Protein AF-A0A2J8KNY6-F1 (afdb_monomer)

Structure (mmCIF, N/CA/C/O backbone):
data_AF-A0A2J8KNY6-F1
#
_entry.id   AF-A0A2J8KNY6-F1
#
loop_
_atom_site.group_PDB
_atom_site.id
_atom_site.type_symbol
_atom_site.label_atom_id
_atom_site.label_alt_id
_atom_site.label_comp_id
_atom_site.label_asym_id
_atom_site.label_entity_id
_atom_site.label_seq_id
_atom_site.pdbx_PDB_ins_code
_atom_site.Cartn_x
_atom_site.Cartn_y
_atom_site.Cartn_z
_atom_site.occupancy
_atom_site.B_iso_or_equiv
_atom_site.auth_seq_id
_atom_site.auth_comp_id
_atom_site.auth_asym_id
_atom_site.auth_atom_id
_atom_site.pdbx_PDB_model_num
ATOM 1 N N . MET A 1 1 ? -63.006 -45.611 93.334 1.00 85.69 1 MET A N 1
ATOM 2 C CA . MET A 1 1 ? -62.985 -45.769 91.862 1.00 85.69 1 MET A CA 1
ATOM 3 C C . MET A 1 1 ? -61.977 -46.850 91.532 1.00 85.69 1 MET A C 1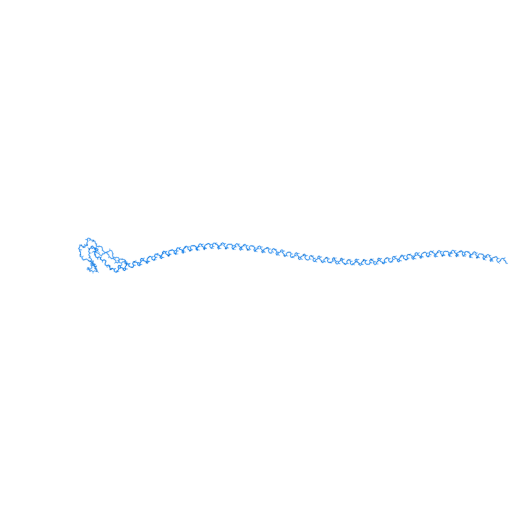
ATOM 5 O O . MET A 1 1 ? -60.958 -46.896 92.208 1.00 85.69 1 MET A O 1
ATOM 9 N N . TRP A 1 2 ? -62.264 -47.720 90.565 1.00 88.31 2 TRP A N 1
ATOM 10 C CA . TRP A 1 2 ? -61.298 -48.728 90.114 1.00 88.31 2 TRP A CA 1
ATOM 11 C C . TRP A 1 2 ? -60.208 -48.087 89.248 1.00 88.31 2 TRP A C 1
ATOM 13 O O . TRP A 1 2 ? -60.447 -47.041 88.640 1.00 88.31 2 TRP A O 1
ATOM 23 N N . VAL A 1 3 ? -59.026 -48.709 89.208 1.00 85.00 3 VAL A N 1
ATOM 24 C CA . VAL A 1 3 ? -57.926 -48.302 88.320 1.00 85.00 3 VAL A CA 1
ATOM 25 C C . VAL A 1 3 ? -58.384 -48.331 86.856 1.00 85.00 3 VAL A C 1
ATOM 27 O O . VAL A 1 3 ? -59.152 -49.209 86.456 1.00 85.00 3 VAL A O 1
ATOM 30 N N . THR A 1 4 ? -57.965 -47.348 86.058 1.00 82.31 4 THR A N 1
ATOM 31 C CA . THR A 1 4 ? -58.356 -47.239 84.648 1.00 82.31 4 THR A CA 1
ATOM 32 C C . THR A 1 4 ? -57.646 -48.296 83.794 1.00 82.31 4 THR A C 1
ATOM 34 O O . THR A 1 4 ? -56.432 -48.470 83.869 1.00 82.31 4 THR A O 1
ATOM 37 N N . LEU A 1 5 ? -58.423 -49.026 82.983 1.00 79.50 5 LEU A N 1
ATOM 38 C CA . LEU A 1 5 ? -57.954 -50.073 82.064 1.00 79.50 5 LEU A CA 1
ATOM 39 C C . LEU A 1 5 ? -58.312 -49.697 80.611 1.00 79.50 5 LEU A C 1
ATOM 41 O O . LEU A 1 5 ? -59.383 -49.117 80.405 1.00 79.50 5 LEU A O 1
ATOM 45 N N . PRO A 1 6 ? -57.496 -50.062 79.599 1.00 76.00 6 PRO A N 1
ATOM 46 C CA . PRO A 1 6 ? -56.277 -50.877 79.672 1.00 76.00 6 PRO A CA 1
ATOM 47 C C . PRO A 1 6 ? -55.028 -50.093 80.111 1.00 76.00 6 PRO A C 1
ATOM 49 O O . PRO A 1 6 ? -54.880 -48.913 79.804 1.00 76.00 6 PRO A O 1
ATOM 52 N N . ILE A 1 7 ? -54.100 -50.774 80.793 1.00 68.56 7 ILE A N 1
ATOM 53 C CA . ILE A 1 7 ? -52.783 -50.221 81.145 1.00 68.56 7 ILE A CA 1
ATOM 54 C C . ILE A 1 7 ? -51.831 -50.481 79.974 1.00 68.56 7 ILE A C 1
ATOM 56 O O . ILE A 1 7 ? -51.377 -51.608 79.770 1.00 68.56 7 ILE A O 1
ATOM 60 N N . ASP A 1 8 ? -51.549 -49.446 79.186 1.00 63.81 8 ASP A N 1
ATOM 61 C CA . ASP A 1 8 ? -50.731 -49.559 77.978 1.00 63.81 8 ASP A CA 1
ATOM 62 C C . ASP A 1 8 ? -49.225 -49.511 78.319 1.00 63.81 8 ASP A C 1
ATOM 64 O O . ASP A 1 8 ? -48.601 -48.452 78.391 1.00 63.81 8 ASP A O 1
ATOM 68 N N . LEU A 1 9 ? -48.630 -50.680 78.583 1.00 61.16 9 LEU A N 1
ATOM 69 C CA . LEU A 1 9 ? -47.239 -50.839 79.052 1.00 61.16 9 LEU A CA 1
ATOM 70 C C . LEU A 1 9 ? -46.163 -50.491 77.998 1.00 61.16 9 LEU A C 1
ATOM 72 O O . LEU A 1 9 ? -44.987 -50.381 78.345 1.00 61.16 9 LEU A O 1
ATOM 76 N N . ASN A 1 10 ? -46.540 -50.311 76.724 1.00 59.41 10 ASN A N 1
ATOM 77 C CA . ASN A 1 10 ? -45.607 -50.177 75.595 1.00 59.41 10 ASN A CA 1
ATOM 78 C C . ASN A 1 10 ? -45.430 -48.751 75.048 1.00 59.41 10 ASN A C 1
ATOM 80 O O . ASN A 1 10 ? -44.593 -48.547 74.165 1.00 59.41 10 ASN A O 1
ATOM 84 N N . ASN A 1 11 ? -46.155 -47.752 75.557 1.00 55.84 11 ASN A N 1
ATOM 85 C CA . ASN A 1 11 ? -46.060 -46.382 75.055 1.00 55.84 11 ASN A CA 1
ATOM 86 C C . ASN A 1 11 ? -45.388 -45.464 76.088 1.00 55.84 11 ASN A C 1
ATOM 88 O O . ASN A 1 11 ? -45.901 -45.253 77.183 1.00 55.84 11 ASN A O 1
ATOM 92 N N . LYS A 1 12 ? -44.223 -44.886 75.764 1.00 56.12 12 LYS A N 1
ATOM 93 C CA . LYS A 1 12 ? -43.476 -43.997 76.685 1.00 56.12 12 LYS A CA 1
ATOM 94 C C . LYS A 1 12 ? -44.221 -42.691 77.023 1.00 56.12 12 LYS A C 1
ATOM 96 O O . LYS A 1 12 ? -43.806 -42.006 77.957 1.00 56.12 12 LYS A O 1
ATOM 101 N N . SER A 1 13 ? -45.303 -42.372 76.309 1.00 52.41 13 SER A N 1
ATOM 102 C CA . SER A 1 13 ? -46.252 -41.289 76.604 1.00 52.41 13 SER A CA 1
ATOM 103 C C . SER A 1 13 ? -47.438 -41.714 77.489 1.00 52.41 13 SER A C 1
ATOM 105 O O . SER A 1 13 ? -48.155 -40.846 77.971 1.00 52.41 13 SER A O 1
ATOM 107 N N . ALA A 1 14 ? -47.614 -43.007 77.792 1.00 54.28 14 ALA A N 1
ATOM 108 C CA . ALA A 1 14 ? -48.657 -43.536 78.686 1.00 54.28 14 ALA A CA 1
ATOM 109 C C . ALA A 1 14 ? -48.246 -43.531 80.177 1.00 54.28 14 ALA A C 1
ATOM 111 O O . ALA A 1 14 ? -48.674 -44.373 80.963 1.00 54.28 14 ALA A O 1
ATOM 112 N N . LYS A 1 15 ? -47.388 -42.591 80.594 1.00 58.97 15 LYS A N 1
ATOM 113 C CA . LYS A 1 15 ? -46.939 -42.479 81.996 1.00 58.97 15 LYS A CA 1
ATOM 114 C C . LYS A 1 15 ? -47.949 -41.797 82.921 1.00 58.97 15 LYS A C 1
ATOM 116 O O . LYS A 1 15 ? -47.734 -41.783 84.129 1.00 58.97 15 LYS A O 1
ATOM 121 N N . GLN A 1 16 ? -49.016 -41.225 82.375 1.00 70.94 16 GLN A N 1
ATOM 122 C CA . GLN A 1 16 ? -50.020 -40.498 83.139 1.00 70.94 16 GLN A CA 1
ATOM 123 C C . GLN A 1 16 ? -51.322 -41.297 83.140 1.00 70.94 16 GLN A C 1
ATOM 125 O O . GLN A 1 16 ? -52.034 -41.344 82.142 1.00 70.94 16 GLN A O 1
ATOM 130 N N . GLN A 1 17 ? -51.597 -41.968 84.260 1.00 80.94 17 GLN A N 1
ATOM 131 C CA . GLN A 1 17 ? -52.901 -42.564 84.526 1.00 80.94 17 GLN A CA 1
ATOM 132 C C . GLN A 1 17 ? -53.774 -41.536 85.235 1.00 80.94 17 GLN A C 1
ATOM 134 O O . GLN A 1 17 ? -53.352 -40.918 86.211 1.00 80.94 17 GLN A O 1
ATOM 139 N N . GLU A 1 18 ? -55.000 -41.381 84.758 1.00 85.94 18 GLU A N 1
ATOM 140 C CA . GLU A 1 18 ? -56.004 -40.524 85.374 1.00 85.94 18 GLU A CA 1
ATOM 141 C C . GLU A 1 18 ? -57.312 -41.289 85.567 1.00 85.94 18 GLU A C 1
ATOM 143 O O . GLU A 1 18 ? -57.594 -42.273 84.878 1.00 85.94 18 GLU A O 1
ATOM 148 N N . VAL A 1 19 ? -58.106 -40.847 86.541 1.00 88.88 19 VAL A N 1
ATOM 149 C CA . VAL A 1 19 ? -59.433 -41.386 86.830 1.00 88.88 19 VAL A CA 1
ATOM 150 C C . VAL A 1 19 ? -60.374 -40.235 87.158 1.00 88.88 19 VAL A C 1
ATOM 152 O O . VAL A 1 19 ? -60.046 -39.348 87.944 1.00 88.88 19 VAL A O 1
ATOM 155 N N . GLN A 1 20 ? -61.556 -40.233 86.546 1.00 90.81 20 GLN A N 1
ATOM 156 C CA . GLN A 1 20 ? -62.528 -39.160 86.733 1.00 90.81 20 GLN A CA 1
ATOM 157 C C . GLN A 1 20 ? -63.546 -39.523 87.816 1.00 90.81 20 GLN A C 1
ATOM 159 O O . GLN A 1 20 ? -64.318 -40.470 87.666 1.00 90.81 20 GLN A O 1
ATOM 164 N N . PHE A 1 21 ? -63.617 -38.711 88.867 1.00 92.62 21 PHE A N 1
ATOM 165 C CA . PHE A 1 21 ? -64.674 -38.792 89.870 1.00 92.62 21 PHE A CA 1
ATOM 166 C C . PHE A 1 21 ? -65.887 -37.981 89.406 1.00 92.62 21 PHE A C 1
ATOM 168 O O . PHE A 1 21 ? -65.765 -36.813 89.038 1.00 92.62 21 PHE A O 1
ATOM 175 N N . LYS A 1 22 ? -67.076 -38.593 89.389 1.00 91.44 22 LYS A N 1
ATOM 176 C CA . LYS A 1 22 ? -68.310 -37.864 89.063 1.00 91.44 22 LYS A CA 1
ATOM 177 C C . LYS A 1 22 ? -68.701 -36.981 90.245 1.00 91.44 22 LYS A C 1
ATOM 179 O O . LYS A 1 22 ? -68.759 -37.468 91.370 1.00 91.44 22 LYS A O 1
ATOM 184 N N . ALA A 1 23 ? -69.050 -35.726 89.958 1.00 89.12 23 ALA A N 1
ATOM 185 C CA . ALA A 1 23 ? -69.364 -34.709 90.963 1.00 89.12 23 ALA A CA 1
ATOM 186 C C . ALA A 1 23 ? -70.420 -35.149 91.993 1.00 89.12 23 ALA A C 1
ATOM 188 O O . ALA A 1 23 ? -70.328 -34.792 93.159 1.00 89.12 23 ALA A O 1
ATOM 189 N N . TYR A 1 24 ? -71.389 -35.976 91.585 1.00 92.38 24 TYR A N 1
ATOM 190 C CA . TYR A 1 24 ? -72.437 -36.489 92.472 1.00 92.38 24 TYR A CA 1
ATOM 191 C C . TYR A 1 24 ? -71.908 -37.306 93.668 1.00 92.38 24 TYR A C 1
ATOM 193 O O . TYR A 1 24 ? -72.563 -37.346 94.705 1.00 92.38 24 TYR A O 1
ATOM 201 N N . TYR A 1 25 ? -70.739 -37.943 93.537 1.00 92.94 25 TYR A N 1
ATOM 202 C CA . TYR A 1 25 ? -70.122 -38.747 94.599 1.00 92.94 25 TYR A CA 1
ATOM 203 C C . TYR A 1 25 ? -69.067 -37.986 95.409 1.00 92.94 25 TYR A C 1
ATOM 205 O O . TYR A 1 25 ? -68.434 -38.585 96.276 1.00 92.94 25 TYR A O 1
ATOM 213 N N . LEU A 1 26 ? -68.834 -36.707 95.107 1.00 92.56 26 LEU A N 1
ATOM 214 C CA . LEU A 1 26 ? -67.862 -35.910 95.845 1.00 92.56 26 LEU A CA 1
ATOM 215 C C . LEU A 1 26 ? -68.449 -35.462 97.195 1.00 92.56 26 LEU A C 1
ATOM 217 O O . LEU A 1 26 ? -69.655 -35.197 97.275 1.00 92.56 26 LEU A O 1
ATOM 221 N N . PRO A 1 27 ? -67.616 -35.372 98.246 1.00 92.62 27 PRO A N 1
ATOM 222 C CA . PRO A 1 27 ? -68.003 -34.763 99.512 1.00 92.62 27 PRO A CA 1
ATOM 223 C C . PRO A 1 27 ? -68.543 -33.339 99.335 1.00 92.62 27 PRO A C 1
ATOM 225 O O . PRO A 1 27 ? -68.168 -32.635 98.398 1.00 92.62 27 PRO A O 1
ATOM 228 N N . LYS A 1 28 ? -69.450 -32.935 100.231 1.00 89.19 28 LYS A N 1
ATOM 229 C CA . LYS A 1 28 ? -70.108 -31.612 100.215 1.00 89.19 28 LYS A CA 1
ATOM 230 C C . LYS A 1 28 ? -69.791 -30.760 101.446 1.00 89.19 28 LYS A C 1
ATOM 232 O O . LYS A 1 28 ? -70.391 -29.705 101.615 1.00 89.19 28 LYS A O 1
ATOM 237 N N . ASP A 1 29 ? -68.941 -31.269 102.323 1.00 91.06 29 ASP A N 1
ATOM 238 C CA . ASP A 1 29 ? -68.412 -30.550 103.474 1.00 91.06 29 ASP A CA 1
ATOM 239 C C . ASP A 1 29 ? -67.064 -29.902 103.124 1.00 91.06 29 ASP A C 1
ATOM 241 O O . ASP A 1 29 ? -66.508 -30.122 102.045 1.00 91.06 29 ASP A O 1
ATOM 245 N N . ASP A 1 30 ? -66.557 -29.100 104.055 1.00 85.81 30 ASP A N 1
ATOM 246 C CA . ASP A 1 30 ? -65.301 -28.363 103.916 1.00 85.81 30 ASP A CA 1
ATOM 247 C C . ASP A 1 30 ? -64.105 -29.114 104.533 1.00 85.81 30 ASP A C 1
ATOM 249 O O . ASP A 1 30 ? -63.077 -28.510 104.850 1.00 85.81 30 ASP A O 1
ATOM 253 N N . GLU A 1 31 ? -64.215 -30.430 104.732 1.00 92.94 31 GLU A N 1
ATOM 254 C CA . GLU A 1 31 ? -63.127 -31.230 105.293 1.00 92.94 31 GLU A CA 1
ATOM 255 C C . GLU A 1 31 ? -61.998 -31.443 104.274 1.00 92.94 31 GLU A C 1
ATOM 257 O O . GLU A 1 31 ? -62.161 -31.308 103.057 1.00 92.94 31 GLU A O 1
ATOM 262 N N . TYR A 1 32 ? -60.815 -31.787 104.780 1.00 91.38 32 TYR A N 1
ATOM 263 C CA . TYR A 1 32 ? -59.678 -32.134 103.933 1.00 91.38 32 TYR A CA 1
ATOM 264 C C . TYR A 1 32 ? -59.753 -33.593 103.482 1.00 91.38 32 TYR A C 1
ATOM 266 O O . TYR A 1 32 ? -59.847 -34.520 104.287 1.00 91.38 32 TYR A O 1
ATOM 274 N N . TYR A 1 33 ? -59.6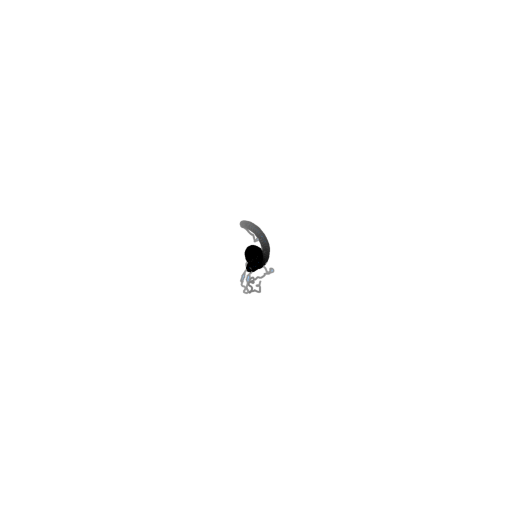12 -33.793 102.176 1.00 95.12 33 TYR A N 1
ATOM 275 C CA . TYR A 1 33 ? -59.615 -35.089 101.511 1.00 95.12 33 TYR A CA 1
ATOM 276 C C . TYR A 1 33 ? -58.278 -35.360 100.838 1.00 95.12 33 TYR A C 1
ATOM 278 O O . TYR A 1 33 ? -57.571 -34.444 100.443 1.00 95.12 33 TYR A O 1
ATOM 286 N N . GLN A 1 34 ? -57.936 -36.630 100.656 1.00 95.44 34 GLN A N 1
ATOM 287 C CA . GLN A 1 34 ? -56.785 -37.039 99.856 1.00 95.44 34 GLN A CA 1
ATOM 288 C C . GLN A 1 34 ? -57.136 -38.291 99.054 1.00 95.44 34 GLN A C 1
ATOM 290 O O . GLN A 1 34 ? -57.950 -39.114 99.480 1.00 95.44 34 GLN A O 1
ATOM 295 N N . PHE A 1 35 ? -56.509 -38.463 97.897 1.00 95.44 35 PHE A N 1
ATOM 296 C CA . PHE A 1 35 ? -56.595 -39.708 97.147 1.00 95.44 35 PHE A CA 1
ATOM 297 C C . PHE A 1 35 ? -55.636 -40.731 97.745 1.00 95.44 35 PHE A C 1
ATOM 299 O O . PHE A 1 35 ? -54.465 -40.424 97.939 1.00 95.44 35 PHE A O 1
ATOM 306 N N . CYS A 1 36 ? -56.113 -41.955 97.973 1.00 94.81 36 CYS A N 1
ATOM 307 C CA . CYS A 1 36 ? -55.287 -43.103 98.346 1.00 94.81 36 CYS A CA 1
ATOM 308 C C . CYS A 1 36 ? -55.417 -44.186 97.272 1.00 94.81 36 CYS A C 1
ATOM 310 O O . CYS A 1 36 ? -56.531 -44.595 96.938 1.00 94.81 36 CYS A O 1
ATOM 312 N N . TYR A 1 37 ? -54.291 -44.666 96.745 1.00 93.75 37 TYR A N 1
ATOM 313 C CA . TYR A 1 37 ? -54.262 -45.823 95.853 1.00 93.75 37 TYR A CA 1
ATOM 314 C C . TYR A 1 37 ? -54.119 -47.093 96.689 1.00 93.75 37 TYR A C 1
ATOM 316 O O . TYR A 1 37 ? -53.121 -47.245 97.393 1.00 93.75 37 TYR A O 1
ATOM 324 N N . VAL A 1 38 ? -55.097 -47.993 96.602 1.00 93.81 38 VAL A N 1
ATOM 325 C CA . VAL A 1 38 ? -55.133 -49.268 97.333 1.00 93.81 38 VAL A CA 1
ATOM 326 C C . VAL A 1 38 ? -55.070 -50.409 96.321 1.00 93.81 38 VAL A C 1
ATOM 328 O O . VAL A 1 38 ? -55.804 -50.377 95.333 1.00 93.81 38 VAL A O 1
ATOM 331 N N . ASP A 1 39 ? -54.176 -51.374 96.534 1.00 91.19 39 ASP A N 1
ATOM 332 C CA . ASP A 1 39 ? -54.032 -52.545 95.661 1.00 91.19 39 ASP A CA 1
ATOM 333 C C . ASP A 1 39 ? -54.993 -53.696 96.021 1.00 91.19 39 ASP A C 1
ATOM 335 O O . ASP A 1 39 ? -55.809 -53.589 96.938 1.00 91.19 39 ASP A O 1
ATOM 339 N N . GLU A 1 40 ? -54.916 -54.800 95.271 1.00 92.44 40 GLU A N 1
ATOM 340 C CA . GLU A 1 40 ? -55.765 -55.987 95.460 1.00 92.44 40 GLU A CA 1
ATOM 341 C C . GLU A 1 40 ? -55.553 -56.673 96.823 1.00 92.44 40 GLU A C 1
ATOM 343 O O . GLU A 1 40 ? -56.482 -57.290 97.343 1.00 92.44 40 GLU A O 1
ATOM 348 N N . ASP A 1 41 ? -54.374 -56.504 97.433 1.00 93.62 41 ASP A N 1
ATOM 349 C CA . ASP A 1 41 ? -54.042 -57.006 98.773 1.00 93.62 41 ASP A CA 1
ATOM 350 C C . ASP A 1 41 ? -54.541 -56.068 99.897 1.00 93.62 41 ASP A C 1
ATOM 352 O O . ASP A 1 41 ? -54.360 -56.353 101.084 1.00 93.62 41 ASP A O 1
ATOM 356 N N . GLY A 1 42 ? -55.172 -54.938 99.551 1.00 91.12 42 GLY A N 1
ATOM 357 C CA . GLY A 1 42 ? -55.677 -53.943 100.501 1.00 91.12 42 GLY A CA 1
ATOM 358 C C . GLY A 1 42 ? -54.609 -52.983 101.039 1.00 91.12 42 GLY A C 1
ATOM 359 O O . GLY A 1 42 ? -54.858 -52.271 102.014 1.00 91.12 42 GLY A O 1
ATOM 360 N N . VAL A 1 43 ? -53.423 -52.936 100.427 1.00 93.50 43 VAL A N 1
ATOM 361 C CA . VAL A 1 43 ? -52.288 -52.112 100.859 1.00 93.50 43 VAL A CA 1
ATOM 362 C C . VAL A 1 43 ? -52.290 -50.768 100.131 1.00 93.50 43 VAL A C 1
ATOM 364 O O . VAL A 1 43 ? -52.398 -50.693 98.906 1.00 93.50 43 VAL A O 1
ATOM 367 N N . VAL A 1 44 ? -52.114 -49.674 100.881 1.00 94.06 44 VAL A N 1
ATOM 368 C CA . VAL A 1 44 ? -51.979 -48.326 100.308 1.00 94.06 44 VAL A CA 1
ATOM 369 C C . VAL A 1 44 ? -50.609 -48.188 99.636 1.00 94.06 44 VAL A C 1
ATOM 371 O O . VAL A 1 44 ? -49.576 -48.249 100.301 1.00 94.06 44 VAL A O 1
ATOM 374 N N . ARG A 1 45 ? -50.588 -47.975 98.316 1.00 93.81 45 ARG A N 1
ATOM 375 C CA . ARG A 1 45 ? -49.358 -47.795 97.518 1.00 93.81 45 ARG A CA 1
ATOM 376 C C . ARG A 1 45 ? -49.013 -46.338 97.226 1.00 93.81 45 ARG A C 1
ATOM 378 O O . ARG A 1 45 ? -47.910 -46.063 96.765 1.00 93.81 45 ARG A O 1
ATOM 385 N N . GLY A 1 46 ? -49.920 -45.408 97.505 1.00 92.38 46 GLY A N 1
ATOM 386 C CA . GLY A 1 46 ? -49.672 -43.979 97.346 1.00 92.38 46 GLY A CA 1
ATOM 387 C C . GLY A 1 46 ? -50.801 -43.130 97.914 1.00 92.38 46 GLY A C 1
ATOM 388 O O . GLY A 1 46 ? -51.943 -43.587 97.985 1.00 92.38 46 GLY A O 1
ATOM 389 N N . ALA A 1 47 ? -50.470 -41.899 98.304 1.00 93.62 47 ALA A N 1
ATOM 390 C CA . ALA A 1 47 ? -51.418 -40.898 98.778 1.00 93.62 47 ALA A CA 1
ATOM 391 C C . ALA A 1 47 ? -51.106 -39.527 98.157 1.00 93.62 47 ALA A C 1
ATOM 393 O O . ALA A 1 47 ? -49.936 -39.193 97.963 1.00 93.62 47 ALA A O 1
ATOM 394 N N . SER A 1 48 ? -52.136 -38.749 97.824 1.00 92.56 48 SER A N 1
ATOM 395 C CA . SER A 1 48 ? -51.975 -37.371 97.348 1.00 92.56 48 SER A CA 1
ATOM 396 C C . SER A 1 48 ? -51.771 -36.390 98.503 1.00 92.56 48 SER A C 1
ATOM 398 O O . SER A 1 48 ? -51.950 -36.732 99.671 1.00 92.56 48 SER A O 1
ATOM 400 N N . ILE A 1 49 ? -51.470 -35.136 98.163 1.00 89.44 49 ILE A N 1
ATOM 401 C CA . ILE A 1 49 ? -51.634 -34.023 99.102 1.00 89.44 49 ILE A CA 1
ATOM 402 C C . ILE A 1 49 ? -53.116 -33.874 99.508 1.00 89.44 49 ILE A C 1
ATOM 404 O O . ILE A 1 49 ? -53.988 -34.210 98.694 1.00 89.44 49 ILE A O 1
ATOM 408 N N . PRO A 1 50 ? -53.410 -33.380 100.725 1.00 93.81 50 PRO A N 1
ATOM 409 C CA . PRO A 1 50 ? -54.765 -33.021 101.127 1.00 93.81 50 PRO A CA 1
ATOM 410 C C . PRO A 1 50 ? -55.330 -31.860 100.294 1.00 93.81 50 PRO A C 1
ATOM 412 O O . PRO A 1 50 ? -54.610 -30.917 99.971 1.00 93.81 50 PRO A O 1
ATOM 415 N N . PHE A 1 51 ? -56.620 -31.906 99.972 1.00 90.81 51 PHE A N 1
ATOM 416 C CA . PHE A 1 51 ? -57.359 -30.897 99.211 1.00 90.81 51 PHE A CA 1
ATOM 417 C C . PHE A 1 51 ? -58.785 -30.729 99.754 1.00 90.81 51 PHE A C 1
ATOM 419 O O . PHE A 1 51 ? -59.302 -31.604 100.443 1.00 90.81 51 PHE A O 1
ATOM 426 N N . GLN A 1 52 ? -59.430 -29.611 99.422 1.00 89.88 52 GLN A N 1
ATOM 427 C CA . GLN A 1 52 ? -60.824 -29.312 99.771 1.00 89.88 52 GLN A CA 1
ATOM 428 C C . GLN A 1 52 ? -61.634 -29.064 98.500 1.00 89.88 52 GLN A C 1
ATOM 430 O O . GLN A 1 52 ? -61.115 -28.523 97.523 1.00 89.88 52 GLN A O 1
ATOM 435 N N . PHE A 1 53 ? -62.921 -29.403 98.523 1.00 88.56 53 PHE A N 1
ATOM 436 C CA . PHE A 1 53 ? -63.853 -29.077 97.444 1.00 88.56 53 PHE A CA 1
ATOM 437 C C . PHE A 1 53 ? -64.490 -27.700 97.677 1.00 88.56 53 PHE A C 1
ATOM 439 O O . PHE A 1 53 ? -65.696 -27.594 97.878 1.00 88.56 53 PHE A O 1
ATOM 446 N N . ARG A 1 54 ? -63.671 -26.639 97.643 1.00 80.81 54 ARG A N 1
ATOM 447 C CA . ARG A 1 54 ? -64.114 -25.241 97.800 1.00 80.81 54 ARG A CA 1
ATOM 448 C C . ARG A 1 54 ? -63.815 -24.397 96.548 1.00 80.81 54 ARG A C 1
ATOM 450 O O . ARG A 1 54 ? -62.839 -24.696 95.859 1.00 80.81 54 ARG A O 1
ATOM 457 N N . PRO A 1 55 ? -64.616 -23.358 96.236 1.00 78.00 55 PRO A N 1
ATOM 458 C CA . PRO A 1 55 ? -64.269 -22.369 95.216 1.00 78.00 55 PRO A CA 1
ATOM 459 C C . PRO A 1 55 ? -62.963 -21.646 95.572 1.00 78.00 55 PRO A C 1
ATOM 461 O O . PRO A 1 55 ? -62.711 -21.356 96.741 1.00 78.00 55 PRO A O 1
ATOM 464 N N . GLU A 1 56 ? -62.136 -21.357 94.570 1.00 67.94 56 GLU A N 1
ATOM 465 C CA . GLU A 1 56 ? -60.929 -20.544 94.732 1.00 67.94 56 GLU A CA 1
ATOM 466 C C . GLU A 1 56 ? -61.353 -19.072 94.893 1.00 67.94 56 GLU A C 1
ATOM 468 O O . GLU A 1 56 ? -61.927 -18.491 93.974 1.00 67.94 56 GLU A O 1
ATOM 473 N N . ASN A 1 57 ? -61.160 -18.488 96.081 1.00 62.88 57 ASN A N 1
ATOM 474 C CA . ASN A 1 57 ? -61.489 -17.084 96.345 1.00 62.88 57 ASN A CA 1
ATOM 475 C C . ASN A 1 57 ? -60.290 -16.191 95.978 1.00 62.88 57 ASN A C 1
ATOM 477 O O . ASN A 1 57 ? -59.178 -16.432 96.440 1.00 62.88 57 ASN A O 1
ATOM 481 N N . GLU A 1 58 ? -60.525 -15.127 95.204 1.00 58.72 58 GLU A N 1
ATOM 482 C CA . GLU A 1 58 ? -59.502 -14.169 94.732 1.00 58.72 58 GLU A CA 1
ATOM 483 C C . GLU A 1 58 ? -58.841 -13.332 95.852 1.00 58.72 58 GLU A C 1
ATOM 485 O O . GLU A 1 58 ? -57.877 -12.612 95.603 1.00 58.72 58 GLU A O 1
ATOM 490 N N . GLU A 1 59 ? -59.319 -13.427 97.096 1.00 53.47 59 GLU A N 1
ATOM 491 C CA . GLU A 1 59 ? -58.789 -12.672 98.242 1.00 53.47 59 GLU A CA 1
ATOM 492 C C . GLU A 1 59 ? -57.456 -13.223 98.800 1.00 53.47 59 GLU A C 1
ATOM 494 O O . GLU A 1 59 ? -56.840 -12.573 99.641 1.00 53.47 59 GLU A O 1
ATOM 499 N N . ASP A 1 60 ? -56.968 -14.373 98.315 1.00 53.16 60 ASP A N 1
ATOM 500 C CA . ASP A 1 60 ? -55.728 -15.008 98.800 1.00 53.16 60 ASP A CA 1
ATOM 501 C C . ASP A 1 60 ? -54.437 -14.541 98.075 1.00 53.16 60 ASP A C 1
ATOM 503 O O . ASP A 1 60 ? -53.341 -14.967 98.446 1.00 53.16 60 ASP A O 1
ATOM 507 N N . ILE A 1 61 ? -54.506 -13.646 97.072 1.00 60.84 61 ILE A N 1
ATOM 508 C CA . ILE A 1 61 ? -53.312 -13.153 96.344 1.00 60.84 61 ILE A CA 1
ATOM 509 C C . ILE A 1 61 ? -53.173 -11.626 96.455 1.00 60.84 61 ILE A C 1
ATOM 511 O O . ILE A 1 61 ? -53.599 -10.868 95.586 1.00 60.84 61 ILE A O 1
ATOM 515 N N . LEU A 1 62 ? -52.492 -11.163 97.507 1.00 57.97 62 LEU A N 1
ATOM 516 C CA . LEU A 1 62 ? -51.989 -9.789 97.606 1.00 57.97 62 LEU A CA 1
ATOM 517 C C . LEU A 1 62 ? -50.582 -9.718 96.997 1.00 57.97 62 LEU A C 1
ATOM 519 O O . LEU A 1 62 ? -49.602 -10.132 97.617 1.00 57.97 62 LEU A O 1
ATOM 523 N N . VAL A 1 63 ? -50.464 -9.177 95.784 1.00 61.25 63 VAL A N 1
ATOM 524 C CA . VAL A 1 63 ? -49.157 -8.921 95.160 1.00 61.25 63 VAL A CA 1
ATOM 525 C C . VAL A 1 63 ? -48.525 -7.694 95.827 1.00 61.25 63 VAL A C 1
ATOM 527 O O . VAL A 1 63 ? -48.809 -6.555 95.464 1.00 61.25 63 VAL A O 1
ATOM 530 N N . VAL A 1 64 ? -47.689 -7.922 96.841 1.00 58.03 64 VAL A N 1
ATOM 531 C CA . VAL A 1 64 ? -46.897 -6.874 97.503 1.00 58.03 64 VAL A CA 1
ATOM 532 C C . VAL A 1 64 ? -45.585 -6.697 96.739 1.00 58.03 64 VAL A C 1
ATOM 534 O O . VAL A 1 64 ? -44.619 -7.409 96.995 1.00 58.03 64 VAL A O 1
ATOM 537 N N . THR A 1 65 ? -45.540 -5.761 95.792 1.00 59.00 65 THR A N 1
ATOM 538 C CA . THR A 1 65 ? -44.274 -5.284 95.207 1.00 59.00 65 THR A CA 1
ATOM 539 C C . THR A 1 65 ? -43.707 -4.156 96.057 1.00 59.00 65 THR A C 1
ATOM 541 O O . THR A 1 65 ? -44.453 -3.290 96.523 1.00 59.00 65 THR A O 1
ATOM 544 N N . THR A 1 66 ? -42.394 -4.129 96.253 1.00 69.75 66 THR A N 1
ATOM 545 C CA . THR A 1 66 ? -41.750 -3.032 96.983 1.00 69.75 66 THR A CA 1
ATOM 546 C C . THR A 1 66 ? -41.577 -1.811 96.070 1.00 69.75 66 THR A C 1
ATOM 548 O O . THR A 1 66 ? -41.312 -1.946 94.880 1.00 69.75 66 THR A O 1
ATOM 551 N N . GLN A 1 67 ? -41.727 -0.595 96.612 1.00 74.31 67 GLN A N 1
ATOM 552 C CA . GLN A 1 67 ? -41.617 0.665 95.850 1.00 74.31 67 GLN A CA 1
ATOM 553 C C . GLN A 1 67 ? -40.300 0.765 95.047 1.00 74.31 67 GLN A C 1
ATOM 555 O O . GLN A 1 67 ? -40.300 1.295 93.940 1.00 74.31 67 GLN A O 1
ATOM 560 N N . GLY A 1 68 ? -39.198 0.213 95.573 1.00 80.12 68 GLY A N 1
ATOM 561 C CA . GLY A 1 68 ? -37.898 0.197 94.893 1.00 80.12 68 GLY A CA 1
ATOM 562 C C . GLY A 1 68 ? -37.873 -0.662 93.624 1.00 80.12 68 GLY A C 1
ATOM 563 O O . GLY A 1 68 ? -37.310 -0.238 92.622 1.00 80.12 68 GLY A O 1
ATOM 564 N N . GLU A 1 69 ? -38.547 -1.817 93.61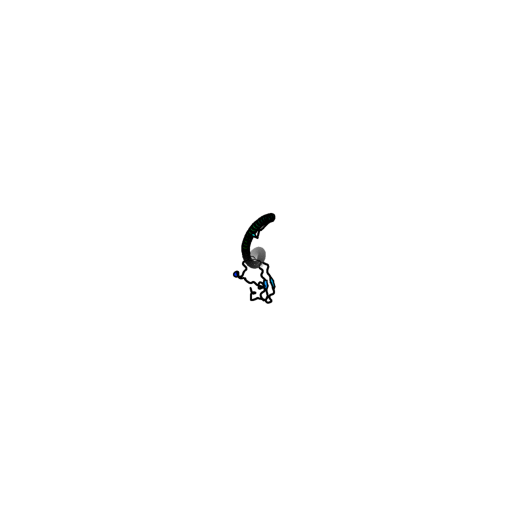8 1.00 79.62 69 GLU A N 1
ATOM 565 C CA . GLU A 1 69 ? -38.630 -2.683 92.429 1.00 79.62 69 GLU A CA 1
ATOM 566 C C . GLU A 1 69 ? -39.401 -2.000 91.290 1.00 79.62 69 GLU A C 1
ATOM 568 O O . GLU A 1 69 ? -39.049 -2.143 90.121 1.00 79.62 69 GLU A O 1
ATOM 573 N N . VAL A 1 70 ? -40.429 -1.209 91.619 1.00 82.12 70 VAL A N 1
ATOM 574 C CA . VAL A 1 70 ? -41.197 -0.442 90.625 1.00 82.12 70 VAL A CA 1
ATOM 575 C C . VAL A 1 70 ? -40.330 0.646 89.984 1.00 82.12 70 VAL A C 1
ATOM 577 O O . VAL A 1 70 ? -40.336 0.789 88.762 1.00 82.12 70 VAL A O 1
ATOM 580 N N . GLU A 1 71 ? -39.548 1.379 90.781 1.00 84.75 71 GLU A N 1
ATOM 581 C CA . GLU A 1 71 ? -38.646 2.430 90.287 1.00 84.75 71 GLU A CA 1
ATOM 582 C C . GLU A 1 71 ? -37.524 1.864 89.397 1.00 84.75 71 GLU A C 1
ATOM 584 O O . GLU A 1 71 ? -37.213 2.443 88.351 1.00 84.75 71 GLU A O 1
ATOM 589 N N . GLU A 1 72 ? -36.962 0.703 89.752 1.00 88.12 72 GLU A N 1
ATOM 590 C CA . GLU A 1 72 ? -35.974 -0.006 88.927 1.00 88.12 72 GLU A CA 1
ATOM 591 C C . GLU A 1 72 ? -36.570 -0.471 87.590 1.00 88.12 72 GLU A C 1
ATOM 593 O O . GLU A 1 72 ? -35.967 -0.262 86.532 1.00 88.12 72 GLU A O 1
ATOM 598 N N . ILE A 1 73 ? -37.782 -1.036 87.606 1.00 89.44 73 ILE A N 1
ATOM 599 C CA . ILE A 1 73 ? -38.489 -1.463 86.389 1.00 89.44 73 ILE A CA 1
ATOM 600 C C . ILE A 1 73 ? -38.819 -0.262 85.492 1.00 89.44 73 ILE A C 1
ATOM 602 O O . ILE A 1 73 ? -38.663 -0.338 84.270 1.00 89.44 73 ILE A O 1
ATOM 606 N N . GLU A 1 74 ? -39.256 0.864 86.060 1.00 89.06 74 GLU A N 1
ATOM 607 C CA . GLU A 1 74 ? -39.519 2.085 85.292 1.00 89.06 74 GLU A CA 1
ATOM 608 C C . GLU A 1 74 ? -38.254 2.644 84.640 1.00 89.06 74 GLU A C 1
ATOM 610 O O . GLU A 1 74 ? -38.291 3.073 83.481 1.00 89.06 74 GLU A O 1
ATOM 615 N N . GLN A 1 75 ? -37.135 2.649 85.366 1.00 93.56 75 GLN A N 1
ATOM 616 C CA . GLN A 1 75 ? -35.855 3.091 84.829 1.00 93.56 75 GLN A CA 1
ATOM 617 C C . GLN A 1 75 ? -35.396 2.175 83.688 1.00 93.56 75 GLN A C 1
ATOM 619 O O . GLN A 1 75 ? -35.047 2.667 82.612 1.00 93.56 75 GLN A O 1
ATOM 624 N N . HIS A 1 76 ? -35.499 0.859 83.875 1.00 93.69 76 HIS A N 1
ATOM 625 C CA . HIS A 1 76 ? -35.162 -0.114 82.842 1.00 93.69 76 HIS A CA 1
ATOM 626 C C . HIS A 1 76 ? -36.042 0.039 81.593 1.00 93.69 76 HIS A C 1
ATOM 628 O O . HIS A 1 76 ? -35.533 0.076 80.475 1.00 93.69 76 HIS A O 1
ATOM 634 N N . ASN A 1 77 ? -37.353 0.242 81.754 1.00 93.94 77 ASN A N 1
ATOM 635 C CA . ASN A 1 77 ? -38.263 0.497 80.634 1.00 93.94 77 ASN A CA 1
ATOM 636 C C . ASN A 1 77 ? -37.919 1.783 79.868 1.00 93.94 77 ASN A C 1
ATOM 638 O O . ASN A 1 77 ? -38.059 1.822 78.644 1.00 93.94 77 ASN A O 1
ATOM 642 N N . LYS A 1 78 ? -37.453 2.838 80.551 1.00 95.50 78 LYS A N 1
ATOM 643 C CA . LYS A 1 78 ? -36.992 4.073 79.890 1.00 95.50 78 LYS A CA 1
ATOM 644 C C . LYS A 1 78 ? -35.739 3.825 79.054 1.00 95.50 78 LYS A C 1
ATOM 646 O O . LYS A 1 78 ? -35.638 4.362 77.952 1.00 95.50 78 LYS A O 1
ATOM 651 N N . GLU A 1 79 ? -34.800 3.032 79.559 1.00 96.25 79 GLU A N 1
ATOM 652 C CA . GLU A 1 79 ? -33.591 2.639 78.827 1.00 96.25 79 GLU A CA 1
ATOM 653 C C . GLU A 1 79 ? -33.941 1.776 77.610 1.00 96.25 79 GLU A C 1
ATOM 655 O O . GLU A 1 79 ? -33.535 2.106 76.496 1.00 96.25 79 GLU A O 1
ATOM 660 N N . LEU A 1 80 ? -34.811 0.776 77.783 1.00 96.88 80 LEU A N 1
ATOM 661 C CA . LEU A 1 80 ? -35.283 -0.088 76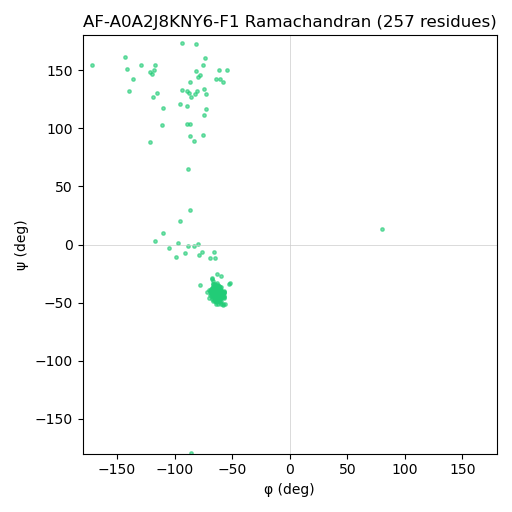.698 1.00 96.88 80 LEU A CA 1
ATOM 662 C C . LEU A 1 80 ? -36.031 0.688 75.604 1.00 96.88 80 LEU A C 1
ATOM 664 O O . LEU A 1 80 ? -35.914 0.377 74.417 1.00 96.88 80 LEU A O 1
ATOM 668 N N . CYS A 1 81 ? -36.808 1.709 75.984 1.00 95.50 81 CYS A N 1
ATOM 669 C CA . CYS A 1 81 ? -37.465 2.605 75.033 1.00 95.50 81 CYS A CA 1
ATOM 670 C C . CYS A 1 81 ? -36.449 3.405 74.206 1.00 95.50 81 CYS A C 1
ATOM 672 O O . CYS A 1 81 ? -36.645 3.570 73.002 1.00 95.50 81 CYS A O 1
ATOM 674 N N . LYS A 1 82 ? -35.369 3.898 74.831 1.00 96.75 82 LYS A N 1
ATOM 675 C CA . LYS A 1 82 ? -34.304 4.624 74.122 1.00 96.75 82 LYS A CA 1
ATOM 676 C C . LYS A 1 82 ? -33.566 3.710 73.151 1.00 96.75 82 LYS A C 1
ATOM 678 O O . LYS A 1 82 ? -33.440 4.066 71.985 1.00 96.75 82 LYS A O 1
ATOM 683 N N . GLU A 1 83 ? -33.165 2.524 73.598 1.00 96.69 83 GLU A N 1
ATOM 684 C CA . GLU A 1 83 ? -32.467 1.552 72.750 1.00 96.69 83 GLU A CA 1
ATOM 685 C C . GLU A 1 83 ? -33.335 1.115 71.561 1.00 96.69 83 GLU A C 1
ATOM 687 O O . GLU A 1 83 ? -32.868 1.087 70.424 1.00 96.69 83 GLU A O 1
ATOM 692 N N . ASN A 1 84 ? -34.633 0.864 71.776 1.00 96.69 84 ASN A N 1
ATOM 693 C CA . ASN A 1 84 ? -35.558 0.568 70.678 1.00 96.69 84 ASN A CA 1
ATOM 694 C C . ASN A 1 84 ? -35.670 1.716 69.672 1.00 96.69 84 ASN A C 1
ATOM 696 O O . ASN A 1 84 ? -35.781 1.468 68.470 1.00 96.69 84 ASN A O 1
ATOM 700 N N . GLN A 1 85 ? -35.656 2.964 70.142 1.00 96.69 85 GLN A N 1
ATOM 701 C CA . GLN A 1 85 ? -35.694 4.121 69.256 1.00 96.69 85 GLN A CA 1
ATOM 702 C C . GLN A 1 85 ? -34.401 4.229 68.435 1.00 96.69 85 GLN A C 1
ATOM 704 O O . GLN A 1 85 ? -34.472 4.374 67.217 1.00 96.69 85 GLN A O 1
ATOM 709 N N . GLU A 1 86 ? -33.237 4.062 69.064 1.00 97.25 86 GLU A N 1
ATOM 710 C CA . GLU A 1 86 ? -31.936 4.054 68.381 1.00 97.25 86 GLU A CA 1
ATOM 711 C C . GLU A 1 86 ? -31.830 2.914 67.355 1.00 97.25 86 GLU A C 1
ATOM 713 O O . GLU A 1 86 ? -31.387 3.127 66.224 1.00 97.25 86 GLU A O 1
ATOM 718 N N . LEU A 1 87 ? -32.301 1.712 67.703 1.00 97.62 87 LEU A N 1
ATOM 719 C CA . LEU A 1 87 ? -32.371 0.573 66.786 1.00 97.62 87 LEU A CA 1
ATOM 720 C C . LEU A 1 87 ? -33.287 0.859 65.595 1.00 97.62 87 LEU A C 1
ATOM 722 O O . LEU A 1 87 ? -32.952 0.515 64.459 1.00 97.62 87 LEU A O 1
ATOM 726 N N . LYS A 1 88 ? -34.429 1.509 65.830 1.00 97.12 88 LYS A N 1
ATOM 727 C CA . LYS A 1 88 ? -35.364 1.891 64.769 1.00 97.12 88 LYS A CA 1
ATOM 728 C C . LYS A 1 88 ? -34.742 2.913 63.820 1.00 97.12 88 LYS A C 1
ATOM 730 O O . LYS A 1 88 ? -34.835 2.738 62.605 1.00 97.12 88 LYS A O 1
ATOM 735 N N . ASP A 1 89 ? -34.061 3.920 64.358 1.00 97.56 89 ASP A N 1
ATOM 736 C CA . ASP A 1 89 ? -33.374 4.942 63.566 1.00 97.56 89 ASP A CA 1
ATOM 737 C C . ASP A 1 89 ? -32.207 4.336 62.764 1.00 97.56 89 ASP A C 1
ATOM 739 O O . ASP A 1 89 ? -32.044 4.620 61.573 1.00 97.56 89 ASP A O 1
ATOM 743 N N . SER A 1 90 ? -31.450 3.416 63.373 1.00 97.75 90 SER A N 1
ATOM 744 C CA . SER A 1 90 ? -30.399 2.640 62.702 1.00 97.75 90 SER A CA 1
ATOM 745 C C . SER A 1 90 ? -30.956 1.784 61.560 1.00 97.75 90 SER A C 1
ATOM 747 O O . SER A 1 90 ? -30.415 1.789 60.453 1.00 97.75 90 SER A O 1
ATOM 749 N N . CYS A 1 91 ? -32.089 1.113 61.780 1.00 97.25 91 CYS A N 1
ATOM 750 C CA . CYS A 1 91 ? -32.749 0.294 60.765 1.00 97.25 91 CYS A CA 1
ATOM 751 C C . CYS A 1 91 ? -33.200 1.134 59.557 1.00 97.25 91 CYS A C 1
ATOM 753 O O . CYS A 1 91 ? -32.949 0.757 58.412 1.00 97.25 91 CYS A O 1
ATOM 755 N N . VAL A 1 92 ? -33.779 2.318 59.797 1.00 97.62 92 VAL A N 1
ATOM 756 C CA . VAL A 1 92 ? -34.149 3.264 58.729 1.00 97.62 92 VAL A CA 1
ATOM 757 C C . VAL A 1 92 ? -32.914 3.739 57.956 1.00 97.62 92 VAL A C 1
ATOM 759 O O . VAL A 1 92 ? -32.937 3.786 56.724 1.00 97.62 92 VAL A O 1
ATOM 762 N N . SER A 1 93 ? -31.822 4.055 58.658 1.00 97.75 93 SER A N 1
ATOM 763 C CA . SER A 1 93 ? -30.558 4.461 58.032 1.00 97.75 93 SER A CA 1
ATOM 764 C C . SER A 1 93 ? -29.983 3.359 57.135 1.00 97.75 93 SER A C 1
ATOM 766 O O . SER A 1 93 ? -29.670 3.610 55.969 1.00 97.75 93 SER A O 1
ATOM 768 N N . LEU A 1 94 ? -29.924 2.120 57.632 1.00 98.06 94 LEU A N 1
ATOM 769 C CA . LEU A 1 94 ? -29.459 0.960 56.868 1.00 98.06 94 LEU A CA 1
ATOM 770 C C . LEU A 1 94 ? -30.352 0.675 55.658 1.00 98.06 94 LEU A C 1
ATOM 772 O O . LEU A 1 94 ? -29.845 0.401 54.572 1.00 98.06 94 LEU A O 1
ATOM 776 N N . GLN A 1 95 ? -31.674 0.780 55.805 1.00 97.81 95 GLN A N 1
ATOM 777 C CA . GLN A 1 95 ? -32.606 0.589 54.695 1.00 97.81 95 GLN A CA 1
ATOM 778 C C . GLN A 1 95 ? -32.391 1.628 53.588 1.00 97.81 95 GLN A C 1
ATOM 780 O O . GLN A 1 95 ? -32.416 1.283 52.401 1.00 97.81 95 GLN A O 1
ATOM 785 N N . LYS A 1 96 ? -32.127 2.884 53.965 1.00 98.00 96 LYS A N 1
ATOM 786 C CA . LYS A 1 96 ? -31.776 3.943 53.017 1.00 98.00 96 LYS A CA 1
ATOM 787 C C . LYS A 1 96 ? -30.451 3.648 52.316 1.00 98.00 96 LYS A C 1
ATOM 789 O O . LYS A 1 96 ? -30.421 3.637 51.092 1.00 98.00 96 LYS A O 1
ATOM 794 N N . GLN A 1 97 ? -29.392 3.336 53.066 1.00 97.94 97 GLN A N 1
ATOM 795 C CA . GLN A 1 97 ? -28.085 2.993 52.492 1.00 97.94 97 GLN A CA 1
ATOM 796 C C . GLN A 1 97 ? -28.166 1.809 51.524 1.00 97.94 97 GLN A C 1
ATOM 798 O O . GLN A 1 97 ? -27.539 1.830 50.469 1.00 97.94 97 GLN A O 1
ATOM 803 N N . ASN A 1 98 ? -28.957 0.790 51.858 1.00 97.50 98 ASN A N 1
ATOM 804 C CA . ASN A 1 98 ? -29.130 -0.377 51.003 1.00 97.50 98 ASN A CA 1
ATOM 805 C C . ASN A 1 98 ? -29.869 -0.015 49.702 1.00 97.50 98 ASN A C 1
ATOM 807 O O . ASN A 1 98 ? -29.480 -0.454 48.624 1.00 97.50 98 ASN A O 1
ATOM 811 N N . SER A 1 99 ? -30.881 0.854 49.793 1.00 97.75 99 SER A N 1
ATOM 812 C CA . SER A 1 99 ? -31.606 1.371 48.623 1.00 97.75 99 SER A CA 1
ATOM 813 C C . SER A 1 99 ? -30.704 2.223 47.721 1.00 97.75 99 SER A C 1
ATOM 815 O O . SER A 1 99 ? -30.696 2.035 46.505 1.00 97.75 99 SER A O 1
ATOM 817 N N . ASP A 1 100 ? -29.905 3.116 48.312 1.00 98.25 100 ASP A N 1
ATOM 818 C CA . ASP A 1 100 ? -28.958 3.971 47.588 1.00 98.25 100 ASP A CA 1
ATOM 819 C C . ASP A 1 100 ? -27.883 3.122 46.883 1.00 98.25 100 ASP A C 1
ATOM 821 O O . ASP A 1 100 ? -27.601 3.321 45.700 1.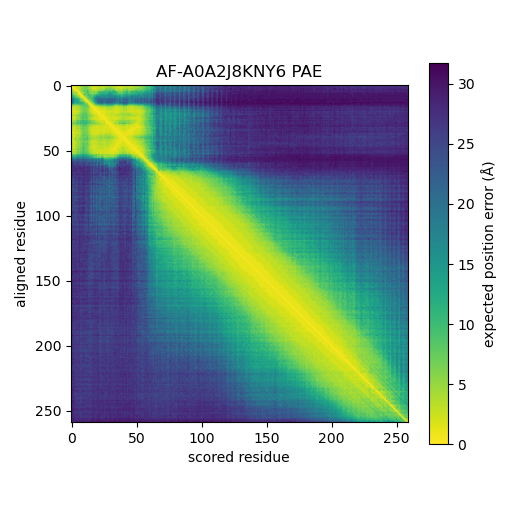00 98.25 100 ASP A O 1
ATOM 825 N N . MET A 1 101 ? -27.340 2.114 47.573 1.00 98.12 101 MET A N 1
ATOM 826 C CA . MET A 1 101 ? -26.345 1.201 47.005 1.00 98.12 101 MET A CA 1
ATOM 827 C C . MET A 1 101 ? -26.927 0.326 45.889 1.00 98.12 101 MET A C 1
ATOM 829 O O . MET A 1 101 ? -26.257 0.076 44.887 1.00 98.12 101 MET A O 1
ATOM 833 N N . GLN A 1 102 ? -28.184 -0.106 46.009 1.00 98.19 102 GLN A N 1
ATOM 834 C CA . GLN A 1 102 ? -28.866 -0.845 44.947 1.00 98.19 102 GLN A CA 1
ATOM 835 C C . GLN A 1 102 ? -29.090 0.025 43.699 1.00 98.19 102 GLN A C 1
ATOM 837 O O . GLN A 1 102 ? -28.889 -0.450 42.579 1.00 98.19 102 GLN A O 1
ATOM 842 N N . ALA A 1 103 ? -29.440 1.302 43.880 1.00 98.06 103 ALA A N 1
ATOM 843 C CA . ALA A 1 103 ? -29.569 2.253 42.779 1.00 98.06 103 ALA A CA 1
ATOM 844 C C . ALA A 1 103 ? -28.220 2.522 42.089 1.00 98.06 103 ALA A C 1
ATOM 846 O O . ALA A 1 103 ? -28.146 2.561 40.858 1.00 98.06 103 ALA A O 1
ATOM 847 N N . GLU A 1 104 ? -27.137 2.659 42.859 1.00 98.25 104 GLU A N 1
ATOM 848 C CA . GLU A 1 104 ? -25.793 2.822 42.300 1.00 98.25 104 GLU A CA 1
ATOM 849 C C . GLU A 1 104 ? -25.342 1.575 41.528 1.00 98.25 104 GLU A C 1
ATOM 851 O O . GLU A 1 104 ? -24.810 1.694 40.422 1.00 98.25 104 GLU A O 1
ATOM 856 N N . LEU A 1 105 ? -25.620 0.379 42.053 1.00 98.38 105 LEU A N 1
ATOM 857 C CA . LEU A 1 105 ? -25.320 -0.881 41.376 1.00 98.38 105 LEU A CA 1
ATOM 858 C C . LEU A 1 105 ? -26.076 -1.009 40.048 1.00 98.38 105 LEU A C 1
ATOM 860 O O . LEU A 1 105 ? -25.476 -1.382 39.040 1.00 98.38 105 LEU A O 1
ATOM 864 N N . GLN A 1 106 ? -27.359 -0.639 40.017 1.00 98.31 106 GLN A N 1
ATOM 865 C CA . GLN A 1 106 ? -28.139 -0.626 38.780 1.00 98.31 106 GLN A CA 1
ATOM 866 C C . GLN A 1 106 ? -27.557 0.360 37.759 1.00 98.31 106 GLN A C 1
ATOM 868 O O . GLN A 1 106 ? -27.346 0.000 36.601 1.00 98.31 106 GLN A O 1
ATOM 873 N N . LYS A 1 107 ? -27.206 1.575 38.192 1.00 98.44 107 LYS A N 1
ATOM 874 C CA . LYS A 1 107 ? -26.565 2.568 37.321 1.00 98.44 107 LYS A CA 1
ATOM 875 C C . LYS A 1 107 ? -25.244 2.049 36.744 1.00 98.44 107 LYS A C 1
ATOM 877 O O . LYS A 1 107 ? -24.973 2.221 35.558 1.00 98.44 107 LYS A O 1
ATOM 882 N N . LYS A 1 108 ? -24.421 1.389 37.565 1.00 98.00 108 LYS A N 1
ATOM 883 C CA . LYS A 1 108 ? -23.153 0.790 37.121 1.00 98.00 108 LYS A CA 1
ATOM 884 C C . LYS A 1 108 ? -23.364 -0.350 36.129 1.00 98.00 108 LYS A C 1
ATOM 886 O O . LYS A 1 108 ? -22.582 -0.476 35.189 1.00 98.00 108 LYS A O 1
ATOM 891 N N . GLN A 1 109 ? -24.418 -1.142 36.302 1.00 98.38 109 GLN A N 1
ATOM 892 C CA . GLN A 1 109 ? -24.788 -2.198 35.364 1.00 98.38 109 GLN A CA 1
ATOM 893 C C . GLN A 1 109 ? -25.176 -1.620 33.991 1.00 98.38 109 GLN A C 1
ATOM 895 O O . GLN A 1 109 ? -24.682 -2.086 32.966 1.00 98.38 109 GLN A O 1
ATOM 900 N N . GLU A 1 110 ? -25.976 -0.554 33.963 1.00 98.12 110 GLU A N 1
ATOM 901 C CA . GLU A 1 110 ? -26.345 0.147 32.725 1.00 98.12 110 GLU A CA 1
ATOM 902 C C . GLU A 1 110 ? -25.115 0.785 32.040 1.00 98.12 110 GLU A C 1
ATOM 904 O O . GLU A 1 110 ? -24.915 0.651 30.828 1.00 98.12 110 GLU A O 1
ATOM 909 N N . GLU A 1 111 ? -24.229 1.429 32.811 1.00 98.31 111 GLU A N 1
ATOM 910 C CA . GLU A 1 111 ? -22.944 1.950 32.313 1.00 98.31 111 GLU A CA 1
ATOM 911 C C . GLU A 1 111 ? -22.081 0.830 31.699 1.00 98.31 111 GLU A C 1
ATOM 913 O O . GLU A 1 111 ? -21.494 1.005 30.630 1.00 98.31 111 GLU A O 1
ATOM 918 N N . LEU A 1 112 ? -22.036 -0.350 32.323 1.00 98.19 112 LEU A N 1
ATOM 919 C CA . LEU A 1 112 ? -21.287 -1.493 31.807 1.00 98.19 112 LEU A CA 1
ATOM 920 C C . LEU A 1 112 ? -21.866 -2.009 30.482 1.00 98.19 112 LEU A C 1
ATOM 922 O O . LEU A 1 112 ? -21.114 -2.257 29.539 1.00 98.19 112 LEU A O 1
ATOM 926 N N . GLU A 1 113 ? -23.185 -2.148 30.382 1.00 98.06 113 GLU A N 1
ATOM 927 C CA . GLU A 1 113 ? -23.856 -2.619 29.165 1.00 98.06 113 GLU A CA 1
ATOM 928 C C . GLU A 1 113 ? -23.667 -1.650 27.991 1.00 98.06 113 GLU A C 1
ATOM 930 O O . GLU A 1 113 ? -23.382 -2.066 26.860 1.00 98.06 113 GLU A O 1
ATOM 935 N N . THR A 1 114 ? -23.750 -0.343 28.255 1.00 98.12 114 THR A N 1
ATOM 936 C CA . THR A 1 114 ? -23.477 0.678 27.234 1.00 98.12 114 THR A CA 1
ATOM 937 C C . THR A 1 114 ? -22.023 0.631 26.766 1.00 98.12 114 THR A C 1
ATOM 939 O O . THR A 1 114 ? -21.778 0.622 25.556 1.00 98.12 114 THR A O 1
ATOM 942 N N . LEU A 1 115 ? -21.059 0.507 27.685 1.00 98.38 115 LEU A N 1
ATOM 943 C CA . LEU A 1 115 ? -19.642 0.353 27.346 1.00 98.38 115 LEU A CA 1
ATOM 944 C C . LEU A 1 115 ? -19.374 -0.922 26.542 1.00 98.38 115 LEU A C 1
ATOM 946 O O . LEU A 1 115 ? -18.654 -0.869 25.546 1.00 98.38 115 LEU A O 1
ATOM 950 N N . GLN A 1 116 ? -19.986 -2.050 26.903 1.00 98.38 116 GLN A N 1
ATOM 951 C CA . GLN A 1 116 ? -19.875 -3.295 26.137 1.00 98.38 116 GLN A CA 1
ATOM 952 C C . GLN A 1 116 ? -20.420 -3.142 24.710 1.00 98.38 116 GLN A C 1
ATOM 954 O O . GLN A 1 116 ? -19.810 -3.630 23.757 1.00 98.38 116 GLN A O 1
ATOM 959 N N . SER A 1 117 ? -21.546 -2.444 24.541 1.00 98.38 117 SER A N 1
ATOM 960 C CA . SER A 1 117 ? -22.121 -2.147 23.223 1.00 98.38 117 SER A CA 1
ATOM 961 C C . SER A 1 117 ? -21.205 -1.252 22.384 1.00 98.38 117 SER A C 1
ATOM 963 O O . SER A 1 117 ? -20.978 -1.521 21.201 1.00 98.38 117 SER A O 1
ATOM 965 N N . ILE A 1 118 ? -20.628 -0.213 22.995 1.00 98.25 118 ILE A N 1
ATOM 966 C CA . ILE A 1 118 ? -19.654 0.670 22.341 1.00 98.25 118 ILE A CA 1
ATOM 967 C C . ILE A 1 118 ? -18.412 -0.120 21.925 1.00 98.25 118 ILE A C 1
ATOM 969 O O . ILE A 1 118 ? -17.970 0.014 20.786 1.00 98.25 118 ILE A O 1
ATOM 973 N N . ASN A 1 119 ? -17.886 -0.972 22.806 1.00 97.94 119 ASN A N 1
ATOM 974 C CA . ASN A 1 119 ? -16.684 -1.749 22.528 1.00 97.94 119 ASN A CA 1
ATOM 975 C C . ASN A 1 119 ? -16.898 -2.709 21.346 1.00 97.94 119 ASN A C 1
ATOM 977 O O . ASN A 1 119 ? -16.129 -2.681 20.392 1.00 97.94 119 ASN A O 1
ATOM 981 N N . LYS A 1 120 ? -18.028 -3.432 21.309 1.00 98.31 120 LYS A N 1
ATOM 982 C CA . LYS A 1 120 ? -18.407 -4.273 20.155 1.00 98.31 120 LYS A CA 1
ATOM 983 C C . LYS A 1 120 ? -18.480 -3.479 18.845 1.00 98.31 120 LYS A C 1
ATOM 985 O O . LYS A 1 120 ? -18.032 -3.952 17.803 1.00 98.31 120 LYS A O 1
ATOM 990 N N . LYS A 1 121 ? -19.038 -2.261 18.871 1.00 98.31 121 LYS A N 1
ATOM 991 C CA . LYS A 1 121 ? -19.089 -1.386 17.683 1.00 98.31 121 LYS A CA 1
ATOM 992 C C . LYS A 1 121 ? -17.696 -0.930 17.245 1.00 98.31 121 LYS A C 1
ATOM 994 O O . LYS A 1 121 ? -17.448 -0.828 16.046 1.00 98.31 121 LYS A O 1
ATOM 999 N N . LEU A 1 122 ? -16.808 -0.631 18.191 1.00 98.19 122 LEU A N 1
ATOM 1000 C CA . LEU A 1 122 ? -15.426 -0.253 17.897 1.00 98.19 122 LEU A CA 1
ATOM 1001 C C . LEU A 1 122 ? -14.641 -1.425 17.306 1.00 98.19 122 LEU A C 1
ATOM 1003 O O . LEU A 1 122 ? -13.971 -1.235 16.298 1.00 98.19 122 LEU A O 1
ATOM 1007 N N . GLU A 1 123 ? -14.781 -2.628 17.860 1.00 98.19 123 GLU A N 1
ATOM 1008 C CA . GLU A 1 123 ? -14.170 -3.848 17.320 1.00 98.19 123 GLU A CA 1
ATOM 1009 C C . GLU A 1 123 ? -14.588 -4.099 15.866 1.00 98.19 123 GLU A C 1
ATOM 1011 O O . GLU A 1 123 ? -13.737 -4.370 15.017 1.00 98.19 123 GLU A O 1
ATOM 1016 N N . LEU A 1 124 ? -15.880 -3.941 15.553 1.00 98.25 124 LEU A N 1
ATOM 1017 C CA . LEU A 1 124 ? -16.380 -4.049 14.180 1.00 98.25 124 LEU A CA 1
ATOM 1018 C C . LEU A 1 124 ? -15.754 -2.997 13.259 1.00 98.25 124 LEU A C 1
ATOM 1020 O O . LEU A 1 124 ? -15.234 -3.357 12.208 1.00 98.25 124 LEU A O 1
ATOM 1024 N N . LYS A 1 125 ? -15.718 -1.723 13.669 1.00 98.12 125 LYS A N 1
ATOM 1025 C CA . LYS A 1 125 ? -15.094 -0.653 12.870 1.00 98.12 125 LYS A CA 1
ATOM 1026 C C . LYS A 1 125 ? -13.603 -0.881 12.636 1.00 98.12 125 LYS A C 1
ATOM 1028 O O . LYS A 1 125 ? -13.107 -0.607 11.549 1.00 98.12 125 LYS A O 1
ATOM 1033 N N . VAL A 1 126 ? -12.882 -1.363 13.648 1.00 98.00 126 VAL A N 1
ATOM 1034 C CA . VAL A 1 126 ? -11.456 -1.698 13.526 1.00 98.00 126 VAL A CA 1
ATOM 1035 C C . VAL A 1 126 ? -11.268 -2.837 12.530 1.00 98.00 126 VAL A C 1
ATOM 1037 O O . VAL A 1 126 ? -10.362 -2.775 11.703 1.00 98.00 126 VAL A O 1
ATOM 1040 N N . LYS A 1 127 ? -12.139 -3.850 12.569 1.00 98.06 127 LYS A N 1
ATOM 1041 C CA . LYS A 1 127 ? -12.114 -4.953 11.609 1.00 98.06 127 LYS A CA 1
ATOM 1042 C C . LYS A 1 127 ? -12.404 -4.474 10.184 1.00 98.06 127 LYS A C 1
ATOM 1044 O O . LYS A 1 127 ? -11.621 -4.769 9.294 1.00 98.06 127 LYS A O 1
ATOM 1049 N N . GLU A 1 128 ? -13.450 -3.676 9.985 1.00 97.75 128 GLU A N 1
ATOM 1050 C CA . GLU A 1 128 ? -13.793 -3.097 8.677 1.00 97.75 128 GLU A CA 1
ATOM 1051 C C . GLU A 1 128 ? -12.658 -2.232 8.114 1.00 97.75 128 GLU A C 1
ATOM 1053 O O . GLU A 1 128 ? -12.312 -2.348 6.940 1.00 97.75 128 GLU A O 1
ATOM 1058 N N . GLN A 1 129 ? -12.037 -1.390 8.949 1.00 98.06 129 GLN A N 1
ATOM 1059 C CA . GLN A 1 129 ? -10.872 -0.608 8.533 1.00 98.06 129 GLN A CA 1
ATOM 1060 C C . GLN A 1 129 ? -9.693 -1.501 8.169 1.00 98.06 129 GLN A C 1
ATOM 1062 O O . GLN A 1 129 ? -9.024 -1.242 7.173 1.00 98.06 129 GLN A O 1
ATOM 1067 N N . LYS A 1 130 ? -9.419 -2.538 8.963 1.00 98.19 130 LYS A N 1
ATOM 1068 C CA . LYS A 1 130 ? -8.343 -3.485 8.676 1.00 98.19 130 LYS A CA 1
ATOM 1069 C C . LYS A 1 130 ? -8.568 -4.173 7.328 1.00 98.19 130 LYS A C 1
ATOM 1071 O O . LYS A 1 130 ? -7.653 -4.175 6.512 1.00 98.19 130 LYS A O 1
ATOM 1076 N N . ASP A 1 131 ? -9.773 -4.680 7.084 1.00 98.12 131 ASP A N 1
ATOM 1077 C CA . ASP A 1 131 ? -10.136 -5.343 5.830 1.00 98.12 131 ASP A CA 1
ATOM 1078 C C . ASP A 1 131 ? -9.999 -4.367 4.642 1.00 98.12 131 ASP A C 1
ATOM 1080 O O . ASP A 1 131 ? -9.414 -4.710 3.614 1.00 98.12 131 ASP A O 1
ATOM 1084 N N . TYR A 1 132 ? -10.437 -3.112 4.808 1.00 98.12 132 TYR A N 1
ATOM 1085 C CA . TYR A 1 132 ? -10.242 -2.050 3.815 1.00 98.12 132 TYR A CA 1
ATOM 1086 C C . TYR A 1 132 ? -8.755 -1.814 3.504 1.00 98.12 132 TYR A C 1
ATOM 1088 O O . TYR A 1 132 ? -8.344 -1.867 2.343 1.00 98.12 132 TYR A O 1
ATOM 1096 N N . TRP A 1 133 ? -7.919 -1.614 4.526 1.00 98.06 133 TRP A N 1
ATOM 1097 C CA . TRP A 1 133 ? -6.484 -1.389 4.337 1.00 98.06 133 TRP A CA 1
ATOM 1098 C C . TRP A 1 133 ? -5.767 -2.598 3.729 1.00 98.06 133 TRP A C 1
ATOM 1100 O O . TRP A 1 133 ? -4.844 -2.417 2.936 1.00 98.06 133 TRP A O 1
ATOM 1110 N N . GLU A 1 134 ? -6.183 -3.823 4.055 1.00 98.38 134 GLU A N 1
ATOM 1111 C CA . GLU A 1 134 ? -5.656 -5.037 3.425 1.00 98.38 134 GLU A CA 1
ATOM 1112 C C . GLU A 1 134 ? -5.984 -5.082 1.926 1.00 98.38 134 GLU A C 1
ATOM 1114 O O . GLU A 1 134 ? -5.107 -5.412 1.122 1.00 98.38 134 GLU A O 1
ATOM 1119 N N . THR A 1 135 ? -7.201 -4.689 1.529 1.00 97.94 135 THR A N 1
ATOM 1120 C CA . THR A 1 135 ? -7.569 -4.605 0.106 1.00 97.94 135 THR A CA 1
ATOM 1121 C C . THR A 1 135 ? -6.798 -3.517 -0.642 1.00 97.94 135 THR A C 1
ATOM 1123 O O . THR A 1 135 ? -6.276 -3.785 -1.726 1.00 97.94 135 THR A O 1
ATOM 1126 N N . GLU A 1 136 ? -6.642 -2.331 -0.050 1.00 98.19 136 GLU A N 1
ATOM 1127 C CA . GLU A 1 136 ? -5.865 -1.226 -0.629 1.00 98.19 136 GLU A CA 1
ATOM 1128 C C . GLU A 1 136 ? -4.389 -1.622 -0.803 1.00 98.19 136 GLU A C 1
ATOM 1130 O O . GLU A 1 136 ? -3.781 -1.411 -1.853 1.00 98.19 136 GLU A O 1
ATOM 1135 N N . LEU A 1 137 ? -3.812 -2.285 0.207 1.00 98.38 137 LEU A N 1
ATOM 1136 C CA . LEU A 1 137 ? -2.444 -2.795 0.153 1.00 98.38 137 LEU A CA 1
ATOM 1137 C C . LEU A 1 137 ? -2.260 -3.816 -0.977 1.00 98.38 137 LEU A C 1
ATOM 1139 O O . LEU A 1 137 ? -1.220 -3.818 -1.642 1.00 98.38 137 LEU A O 1
ATOM 1143 N N . LEU A 1 138 ? -3.243 -4.695 -1.191 1.00 98.38 138 LEU A N 1
ATOM 1144 C CA . LEU A 1 138 ? -3.205 -5.681 -2.269 1.00 98.38 138 LEU A CA 1
ATOM 1145 C C . LEU A 1 138 ? -3.250 -5.002 -3.646 1.00 98.38 138 LEU A C 1
ATOM 1147 O O . LEU A 1 138 ? -2.434 -5.330 -4.508 1.00 98.38 138 LEU A O 1
ATOM 1151 N N . GLN A 1 139 ? -4.132 -4.013 -3.826 1.00 98.38 139 GLN A N 1
ATOM 1152 C CA . GLN A 1 139 ? -4.224 -3.234 -5.065 1.00 98.38 139 GLN A CA 1
ATOM 1153 C C . GLN A 1 139 ? -2.929 -2.473 -5.362 1.00 98.38 139 GLN A C 1
ATOM 1155 O O . GLN A 1 139 ? -2.429 -2.520 -6.487 1.00 98.38 139 GLN A O 1
ATOM 1160 N N . LEU A 1 140 ? -2.338 -1.821 -4.357 1.00 98.25 140 LEU A N 1
ATOM 1161 C CA . LEU A 1 140 ? -1.063 -1.119 -4.518 1.00 98.25 140 LEU A CA 1
ATOM 1162 C C . LEU A 1 140 ? 0.074 -2.073 -4.898 1.00 98.25 140 LEU A C 1
ATOM 1164 O O . LEU A 1 140 ? 0.900 -1.735 -5.746 1.00 98.25 140 LEU A O 1
ATOM 1168 N N . LYS A 1 141 ? 0.118 -3.282 -4.322 1.00 98.31 141 LYS A N 1
ATOM 1169 C CA . LYS A 1 141 ? 1.101 -4.306 -4.713 1.00 98.31 141 LYS A CA 1
ATOM 1170 C C . LYS A 1 141 ? 0.939 -4.724 -6.172 1.00 98.31 141 LYS A C 1
ATOM 1172 O O . LYS A 1 141 ? 1.941 -4.804 -6.880 1.00 98.31 141 LYS A O 1
ATOM 1177 N N . GLU A 1 142 ? -0.290 -4.954 -6.623 1.00 98.19 142 GLU A N 1
ATOM 1178 C CA . GLU A 1 142 ? -0.574 -5.326 -8.012 1.00 98.19 142 GLU A CA 1
ATOM 1179 C C . GLU A 1 142 ? -0.194 -4.203 -8.988 1.00 98.19 142 GLU A C 1
ATOM 1181 O O . GLU A 1 142 ? 0.490 -4.445 -9.986 1.00 98.19 142 GLU A O 1
ATOM 1186 N N . GLN A 1 143 ? -0.551 -2.954 -8.671 1.00 98.19 143 GLN A N 1
ATOM 1187 C CA . GLN A 1 143 ? -0.152 -1.789 -9.465 1.00 98.19 143 GLN A CA 1
ATOM 1188 C C . GLN A 1 143 ? 1.369 -1.641 -9.535 1.00 98.19 143 GLN A C 1
ATOM 1190 O O . GLN A 1 143 ? 1.913 -1.408 -10.615 1.00 98.19 143 GLN A O 1
ATOM 1195 N N . ASN A 1 144 ? 2.068 -1.821 -8.413 1.00 98.25 144 ASN A N 1
ATOM 1196 C CA . ASN A 1 144 ? 3.523 -1.730 -8.376 1.00 98.25 144 ASN A CA 1
ATOM 1197 C C . ASN A 1 144 ? 4.184 -2.852 -9.195 1.00 98.25 144 ASN A C 1
ATOM 1199 O O . ASN A 1 144 ? 5.125 -2.602 -9.945 1.00 98.25 144 ASN A O 1
ATOM 1203 N N . GLN A 1 145 ? 3.652 -4.077 -9.133 1.00 98.38 145 GLN A N 1
ATOM 1204 C CA . GLN A 1 145 ? 4.119 -5.189 -9.964 1.00 98.38 145 GLN A CA 1
ATOM 1205 C C . GLN A 1 145 ? 3.901 -4.907 -11.457 1.00 98.38 145 GLN A C 1
ATOM 1207 O O . GLN A 1 145 ? 4.802 -5.136 -12.270 1.00 98.38 145 GLN A O 1
ATOM 1212 N N . LYS A 1 146 ? 2.736 -4.359 -11.824 1.00 98.38 146 LYS A N 1
ATOM 1213 C CA . LYS A 1 146 ? 2.441 -3.946 -13.200 1.00 98.38 146 LYS A CA 1
ATOM 1214 C C . LYS A 1 146 ? 3.431 -2.885 -13.680 1.00 98.38 146 LYS A C 1
ATOM 1216 O O . LYS A 1 146 ? 4.055 -3.088 -14.722 1.00 98.38 146 LYS A O 1
ATOM 1221 N N . MET A 1 147 ? 3.625 -1.817 -12.905 1.00 97.50 147 MET A N 1
ATOM 1222 C CA . MET A 1 147 ? 4.587 -0.756 -13.223 1.00 97.50 147 MET A CA 1
ATOM 1223 C C . MET A 1 147 ? 6.012 -1.296 -13.344 1.00 97.50 147 MET A C 1
ATOM 1225 O O . MET A 1 147 ? 6.711 -0.945 -14.287 1.00 97.50 147 MET A O 1
ATOM 1229 N N . SER A 1 148 ? 6.434 -2.199 -12.455 1.00 98.25 148 SER A N 1
ATOM 1230 C CA . SER A 1 148 ? 7.752 -2.837 -12.540 1.00 98.25 148 SER A CA 1
ATOM 1231 C C . SER A 1 148 ? 7.920 -3.616 -13.846 1.00 98.25 148 SER A C 1
ATOM 1233 O O . SER A 1 148 ? 8.947 -3.485 -14.506 1.00 98.25 148 SER A O 1
ATOM 1235 N N . SER A 1 149 ? 6.903 -4.384 -14.256 1.00 98.12 149 SER A N 1
ATOM 1236 C CA . SER A 1 149 ? 6.945 -5.148 -15.511 1.00 98.12 149 SER A CA 1
ATOM 1237 C C . SER A 1 149 ? 6.972 -4.250 -16.752 1.00 98.12 149 SER A C 1
ATOM 1239 O O . SER A 1 149 ? 7.596 -4.578 -17.760 1.00 98.12 149 SER A O 1
ATOM 1241 N N . GLU A 1 150 ? 6.295 -3.104 -16.695 1.00 98.25 150 GLU A N 1
ATOM 1242 C CA . GLU A 1 150 ? 6.302 -2.113 -17.766 1.00 98.25 150 GLU A CA 1
ATOM 1243 C C . GLU A 1 150 ? 7.648 -1.389 -17.836 1.00 98.25 150 GLU A C 1
ATOM 1245 O O . GLU A 1 150 ? 8.199 -1.226 -18.923 1.00 98.25 150 GLU A O 1
ATOM 1250 N N . ASN A 1 151 ? 8.227 -1.051 -16.684 1.00 98.12 151 ASN A N 1
ATOM 1251 C CA . ASN A 1 151 ? 9.543 -0.433 -16.597 1.00 98.12 151 ASN A CA 1
ATOM 1252 C C . ASN A 1 151 ? 10.646 -1.357 -17.136 1.00 98.12 151 ASN A C 1
ATOM 1254 O O . ASN A 1 151 ? 11.523 -0.904 -17.864 1.00 98.12 151 ASN A O 1
ATOM 1258 N N . GLU A 1 152 ? 10.569 -2.662 -16.861 1.00 98.31 152 GLU A N 1
ATOM 1259 C CA . GLU A 1 152 ? 11.489 -3.658 -17.427 1.00 98.31 152 GLU A CA 1
ATOM 1260 C C . GLU A 1 152 ? 11.371 -3.740 -18.958 1.00 98.31 152 GLU A C 1
ATOM 1262 O O . GLU A 1 152 ? 12.377 -3.687 -19.667 1.00 98.31 152 GLU A O 1
ATOM 1267 N N . LYS A 1 153 ? 10.142 -3.772 -19.497 1.00 98.25 153 LYS A N 1
ATOM 1268 C CA . LYS A 1 153 ? 9.906 -3.733 -20.954 1.00 98.25 153 LYS A CA 1
ATOM 1269 C C . LYS A 1 153 ? 10.450 -2.458 -21.594 1.00 98.25 153 LYS A C 1
ATOM 1271 O O . LYS A 1 153 ? 11.027 -2.513 -22.680 1.00 98.25 153 LYS A O 1
ATOM 1276 N N . MET A 1 154 ? 10.253 -1.316 -20.939 1.00 97.62 154 MET A N 1
ATOM 1277 C CA . MET A 1 154 ? 10.788 -0.036 -21.394 1.00 97.62 154 MET A CA 1
ATOM 1278 C C . MET A 1 154 ? 12.318 -0.029 -21.357 1.00 97.62 154 MET A C 1
ATOM 1280 O O . MET A 1 154 ? 12.924 0.424 -22.324 1.00 97.62 154 MET A O 1
ATOM 1284 N N . GLY A 1 155 ? 12.934 -0.600 -20.318 1.00 98.25 155 GLY A N 1
ATOM 1285 C CA . GLY A 1 155 ? 14.384 -0.794 -20.229 1.00 98.25 155 GLY A CA 1
ATOM 1286 C C . GLY A 1 155 ? 14.934 -1.589 -21.414 1.00 98.25 155 GLY A C 1
ATOM 1287 O O . GLY A 1 155 ? 15.800 -1.097 -22.132 1.00 98.25 155 GLY A O 1
ATOM 1288 N N . ILE A 1 156 ? 14.334 -2.746 -21.719 1.00 98.31 156 ILE A N 1
ATOM 1289 C CA . ILE A 1 156 ? 14.716 -3.563 -22.886 1.00 98.31 156 ILE A CA 1
ATOM 1290 C C . ILE A 1 156 ? 14.598 -2.762 -24.191 1.00 98.31 156 ILE A C 1
ATOM 1292 O O . ILE A 1 156 ? 15.450 -2.867 -25.074 1.00 98.31 156 ILE A O 1
ATOM 1296 N N . ARG A 1 157 ? 13.545 -1.950 -24.342 1.00 98.06 157 ARG A N 1
ATOM 1297 C CA . ARG A 1 157 ? 13.349 -1.127 -25.543 1.00 98.06 157 ARG A CA 1
ATOM 1298 C C . ARG A 1 157 ? 14.397 -0.022 -25.666 1.00 98.06 157 ARG A C 1
ATOM 1300 O O . ARG A 1 157 ? 14.835 0.261 -26.779 1.00 98.06 157 ARG A O 1
ATOM 1307 N N . VAL A 1 158 ? 14.797 0.589 -24.552 1.00 98.38 158 VAL A N 1
ATOM 1308 C CA . VAL A 1 158 ? 15.888 1.570 -24.521 1.00 98.38 158 VAL A CA 1
ATOM 1309 C C . VAL A 1 158 ? 17.199 0.910 -24.942 1.00 98.38 158 VAL A C 1
ATOM 1311 O O . VAL A 1 158 ? 17.853 1.429 -25.843 1.00 98.38 158 VAL A O 1
ATOM 1314 N N . ASP A 1 159 ? 17.528 -0.263 -24.400 1.00 98.25 159 ASP A N 1
ATOM 1315 C CA . ASP A 1 159 ? 18.745 -0.999 -24.771 1.00 98.25 159 ASP A CA 1
ATOM 1316 C C . ASP A 1 159 ? 18.765 -1.364 -26.265 1.00 98.25 159 ASP A C 1
ATOM 1318 O O . ASP A 1 159 ? 19.783 -1.219 -26.946 1.00 98.25 159 ASP A O 1
ATOM 1322 N N . GLN A 1 160 ? 17.618 -1.782 -26.814 1.00 98.25 160 GLN A N 1
ATOM 1323 C CA . GLN A 1 160 ? 17.472 -2.063 -28.245 1.00 98.25 160 GLN A CA 1
ATOM 1324 C C . GLN A 1 160 ? 17.694 -0.817 -29.109 1.00 98.25 160 GLN A C 1
ATOM 1326 O O . GLN A 1 160 ? 18.413 -0.884 -30.108 1.00 98.25 160 GLN A O 1
ATOM 1331 N N . LEU A 1 161 ? 17.096 0.319 -28.738 1.00 98.31 161 LEU A N 1
ATOM 1332 C CA . LEU A 1 161 ? 17.278 1.583 -29.457 1.00 98.31 161 LEU A CA 1
ATOM 1333 C C . LEU A 1 161 ? 18.724 2.080 -29.361 1.00 98.31 161 LEU A C 1
ATOM 1335 O O . LEU A 1 161 ? 19.274 2.537 -30.359 1.00 98.31 161 LEU A O 1
ATOM 1339 N N . GLN A 1 162 ? 19.363 1.929 -28.201 1.00 98.38 162 GLN A N 1
ATOM 1340 C CA . GLN A 1 162 ? 20.770 2.269 -28.001 1.00 98.38 162 GLN A CA 1
ATOM 1341 C C . GLN A 1 162 ? 21.677 1.456 -28.940 1.00 98.38 162 GLN A C 1
ATOM 1343 O O . GLN A 1 162 ? 22.576 2.008 -29.577 1.00 98.38 162 GLN A O 1
ATOM 1348 N N . ALA A 1 163 ? 21.422 0.150 -29.079 1.00 98.00 163 ALA A N 1
ATOM 1349 C CA . ALA A 1 163 ? 22.165 -0.711 -29.998 1.00 98.00 163 ALA A CA 1
ATOM 1350 C C . ALA A 1 163 ? 21.943 -0.330 -31.475 1.00 98.00 163 ALA A C 1
ATOM 1352 O O . ALA A 1 163 ? 22.890 -0.336 -32.268 1.00 98.00 163 ALA A O 1
ATOM 1353 N N . GLN A 1 164 ? 20.711 0.035 -31.847 1.00 98.19 164 GLN A N 1
ATOM 1354 C CA . GLN A 1 164 ? 20.391 0.517 -33.195 1.00 98.19 164 GLN A CA 1
ATOM 1355 C C . GLN A 1 164 ? 21.097 1.839 -33.509 1.00 98.19 164 GLN A C 1
ATOM 1357 O O . GLN A 1 164 ? 21.728 1.942 -34.560 1.00 98.19 164 GLN A O 1
ATOM 1362 N N . LEU A 1 165 ? 21.058 2.809 -32.591 1.00 98.00 165 LEU A N 1
ATOM 1363 C CA . LEU A 1 165 ? 21.757 4.087 -32.742 1.00 98.00 165 LEU A CA 1
ATOM 1364 C C . LEU A 1 165 ? 23.265 3.885 -32.898 1.00 98.00 165 LEU A C 1
ATOM 1366 O O . LEU A 1 165 ? 23.847 4.424 -33.831 1.00 98.00 165 LEU A O 1
ATOM 1370 N N . SER A 1 166 ? 23.885 3.033 -32.074 1.00 98.19 166 SER A N 1
ATOM 1371 C CA . SER A 1 166 ? 25.317 2.725 -32.204 1.00 98.19 166 SER A CA 1
ATOM 1372 C C . SER A 1 166 ? 25.659 2.064 -33.547 1.00 98.19 166 SER A C 1
ATOM 1374 O O . SER A 1 166 ? 26.728 2.296 -34.113 1.00 98.19 166 SER A O 1
ATOM 1376 N N . THR A 1 167 ? 24.753 1.240 -34.081 1.00 98.12 167 THR A N 1
ATOM 1377 C CA . THR A 1 167 ? 24.924 0.633 -35.409 1.00 98.12 167 THR A CA 1
ATOM 1378 C C . THR A 1 167 ? 24.857 1.697 -36.503 1.00 98.12 167 THR A C 1
ATOM 1380 O O . THR A 1 167 ? 25.746 1.747 -37.351 1.00 98.12 167 THR A O 1
ATOM 1383 N N . GLN A 1 168 ? 23.860 2.585 -36.447 1.00 97.81 168 GLN A N 1
ATOM 1384 C CA . GLN A 1 168 ? 23.716 3.687 -37.399 1.00 97.81 168 GLN A CA 1
ATOM 1385 C C . GLN A 1 168 ? 24.876 4.685 -37.326 1.00 97.81 168 GLN A C 1
ATOM 1387 O O . GLN A 1 168 ? 25.356 5.121 -38.367 1.00 97.81 168 GLN A O 1
ATOM 1392 N N . GLU A 1 169 ? 25.377 5.009 -36.131 1.00 97.94 169 GLU A N 1
ATOM 1393 C CA . GLU A 1 169 ? 26.566 5.855 -35.963 1.00 97.94 169 GLU A CA 1
ATOM 1394 C C . GLU A 1 169 ? 27.782 5.256 -36.674 1.00 97.94 169 GLU A C 1
ATOM 1396 O O . GLU A 1 169 ? 28.453 5.957 -37.427 1.00 97.94 169 GLU A O 1
ATOM 1401 N N . LYS A 1 170 ? 28.027 3.948 -36.520 1.00 97.75 170 LYS A N 1
ATOM 1402 C CA . LYS A 1 170 ? 29.132 3.260 -37.211 1.00 97.75 170 LYS A CA 1
ATOM 1403 C C . LYS A 1 170 ? 28.960 3.235 -38.727 1.00 97.75 170 LYS A C 1
ATOM 1405 O O . LYS A 1 170 ? 29.945 3.289 -39.460 1.00 97.75 170 LYS A O 1
ATOM 1410 N N . GLU A 1 171 ? 27.733 3.088 -39.219 1.00 97.31 171 GLU A N 1
ATOM 1411 C CA . GLU A 1 171 ? 27.454 3.161 -40.658 1.00 97.31 171 GLU A CA 1
ATOM 1412 C C . GLU A 1 171 ? 27.686 4.573 -41.199 1.00 97.31 171 GLU A C 1
ATOM 1414 O O . GLU A 1 171 ? 28.322 4.733 -42.242 1.00 97.31 171 GLU A O 1
ATOM 1419 N N . MET A 1 172 ? 27.239 5.593 -40.465 1.00 97.00 172 MET A N 1
ATOM 1420 C CA . MET A 1 172 ? 27.462 6.993 -40.806 1.00 97.00 172 MET A CA 1
ATOM 1421 C C . MET A 1 172 ? 28.955 7.336 -40.814 1.00 97.00 172 MET A C 1
ATOM 1423 O O . MET A 1 172 ? 29.427 7.941 -41.770 1.00 97.00 172 MET A O 1
ATOM 1427 N N . GLU A 1 173 ? 29.716 6.887 -39.816 1.00 97.75 173 GLU A N 1
ATOM 1428 C CA . GLU A 1 173 ? 31.168 7.083 -39.745 1.00 97.75 173 GLU A CA 1
ATOM 1429 C C . GLU A 1 173 ? 31.890 6.465 -40.955 1.00 97.75 173 GLU A C 1
ATOM 1431 O O . GLU A 1 173 ? 32.734 7.111 -41.575 1.00 97.75 173 GLU A O 1
ATOM 1436 N N . LYS A 1 174 ? 31.496 5.253 -41.376 1.00 97.81 174 LYS A N 1
ATOM 1437 C CA . LYS A 1 174 ? 32.034 4.621 -42.596 1.00 97.81 174 LYS A CA 1
ATOM 1438 C C . LYS A 1 174 ? 31.715 5.413 -43.862 1.00 97.8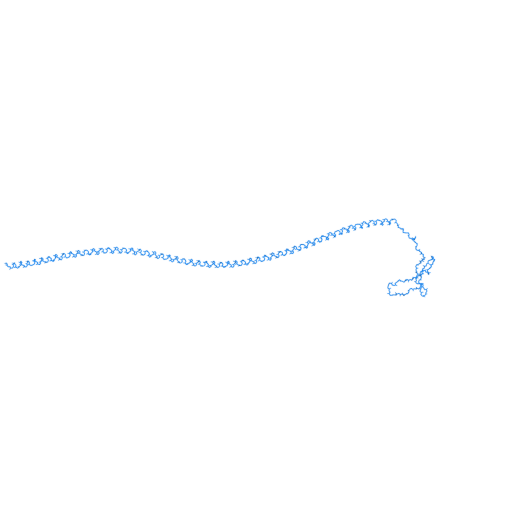1 174 LYS A C 1
ATOM 1440 O O . LYS A 1 174 ? 32.566 5.506 -44.743 1.00 97.81 174 LYS A O 1
ATOM 1445 N N . LEU A 1 175 ? 30.495 5.941 -43.981 1.00 97.56 175 LEU A N 1
ATOM 1446 C CA . LEU A 1 175 ? 30.103 6.757 -45.133 1.00 97.56 175 LEU A CA 1
ATOM 1447 C C . LEU A 1 175 ? 30.885 8.070 -45.179 1.00 97.56 175 LEU A C 1
ATOM 1449 O O . LEU A 1 175 ? 31.359 8.437 -46.249 1.00 97.56 175 LEU A O 1
ATOM 1453 N N . VAL A 1 176 ? 31.061 8.730 -44.031 1.00 97.88 176 VAL A N 1
ATOM 1454 C CA . VAL A 1 176 ? 31.870 9.950 -43.911 1.00 97.88 176 VAL A CA 1
ATOM 1455 C C . VAL A 1 176 ? 33.319 9.673 -44.308 1.00 97.88 176 VAL A C 1
ATOM 1457 O O . VAL A 1 176 ? 33.864 10.402 -45.131 1.00 97.88 176 VAL A O 1
ATOM 1460 N N . GLN A 1 177 ? 33.919 8.587 -43.811 1.00 97.44 177 GLN A N 1
ATOM 1461 C CA . GLN A 1 177 ? 35.282 8.211 -44.196 1.00 97.44 177 GLN A CA 1
ATOM 1462 C C . GLN A 1 177 ? 35.394 7.952 -45.705 1.00 97.44 177 GLN A C 1
ATOM 1464 O O . GLN A 1 177 ? 36.301 8.460 -46.354 1.00 97.44 177 GLN A O 1
ATOM 1469 N N . ALA A 1 178 ? 34.445 7.215 -46.291 1.00 97.44 178 ALA A N 1
ATOM 1470 C CA . ALA A 1 178 ? 34.450 6.933 -47.724 1.00 97.44 178 ALA A CA 1
ATOM 1471 C C . ALA A 1 178 ? 34.257 8.192 -48.591 1.00 97.44 178 ALA A C 1
ATOM 1473 O O . ALA A 1 178 ? 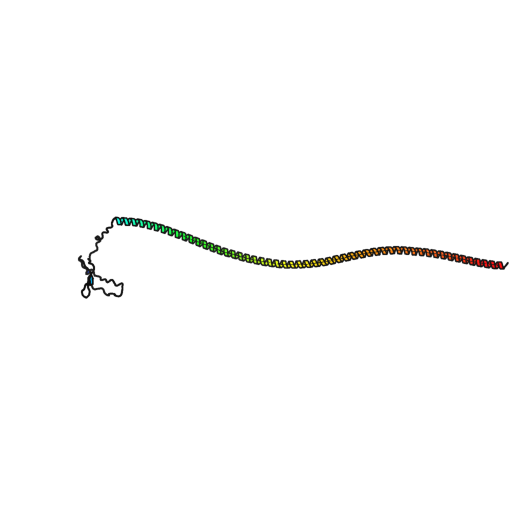34.795 8.265 -49.698 1.00 97.44 178 ALA A O 1
ATOM 1474 N N . ASP A 1 179 ? 33.469 9.165 -48.128 1.00 97.06 179 ASP A N 1
ATOM 1475 C CA . ASP A 1 179 ? 33.294 10.456 -48.802 1.00 97.06 179 ASP A CA 1
ATOM 1476 C C . ASP A 1 179 ? 34.571 11.302 -48.733 1.00 97.06 179 ASP A C 1
ATOM 1478 O O . ASP A 1 179 ? 34.990 11.894 -49.733 1.00 97.06 179 ASP A O 1
ATOM 1482 N N . GLN A 1 180 ? 35.251 11.278 -47.585 1.00 97.38 180 GLN A N 1
ATOM 1483 C CA . GLN A 1 180 ? 36.533 11.945 -47.399 1.00 97.38 180 GLN A CA 1
ATOM 1484 C C . GLN A 1 180 ? 37.619 11.344 -48.303 1.00 97.38 180 GLN A C 1
ATOM 1486 O O . GLN A 1 180 ? 38.251 12.083 -49.059 1.00 97.38 180 GLN A O 1
ATOM 1491 N N . ASP A 1 181 ? 37.746 10.014 -48.343 1.00 97.38 181 ASP A N 1
ATOM 1492 C CA . ASP A 1 181 ? 38.688 9.312 -49.226 1.00 97.38 181 ASP A CA 1
ATOM 1493 C C . ASP A 1 181 ? 38.432 9.643 -50.712 1.00 97.38 181 ASP A C 1
ATOM 1495 O O . ASP A 1 181 ? 39.362 9.870 -51.490 1.00 97.38 181 ASP A O 1
ATOM 1499 N N . LYS A 1 182 ? 37.1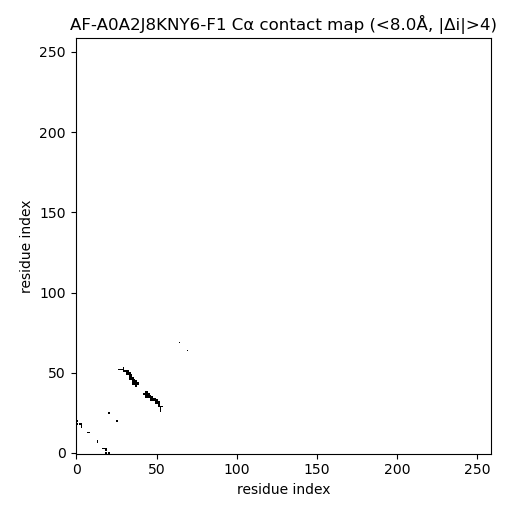59 9.700 -51.134 1.00 97.00 182 LYS A N 1
ATOM 1500 C CA . LYS A 1 182 ? 36.784 10.092 -52.507 1.00 97.00 182 LYS A CA 1
ATOM 1501 C C . LYS A 1 182 ? 37.105 11.551 -52.805 1.00 97.00 182 LYS A C 1
ATOM 1503 O O . LYS A 1 182 ? 37.509 11.863 -53.925 1.00 97.00 182 LYS A O 1
ATOM 1508 N N . THR A 1 183 ? 36.913 12.437 -51.833 1.00 96.88 183 THR A N 1
ATOM 1509 C CA . THR A 1 183 ? 37.240 13.860 -51.968 1.00 96.88 183 THR A CA 1
ATOM 1510 C C . THR A 1 183 ? 38.744 14.048 -52.161 1.00 96.88 183 THR A C 1
ATOM 1512 O O . THR A 1 183 ? 39.155 14.774 -53.066 1.00 96.88 183 THR A O 1
ATOM 1515 N N . GLU A 1 184 ? 39.566 13.325 -51.396 1.00 96.88 184 GLU A N 1
ATOM 1516 C CA . GLU A 1 184 ? 41.023 13.316 -51.562 1.00 96.88 184 GLU A CA 1
ATOM 1517 C C . GLU A 1 184 ? 41.442 12.781 -52.941 1.00 96.88 184 GLU A C 1
ATOM 1519 O O . GLU A 1 184 ? 42.267 13.398 -53.620 1.00 96.88 184 GLU A O 1
ATOM 1524 N N . GLN A 1 185 ? 40.835 11.682 -53.407 1.00 97.31 185 GLN A N 1
ATOM 1525 C CA . GLN A 1 185 ? 41.080 11.147 -54.755 1.00 97.31 185 GLN A CA 1
ATOM 1526 C C . GLN A 1 185 ? 40.698 12.145 -55.858 1.00 97.31 185 GLN A C 1
ATOM 1528 O O . GLN A 1 185 ? 41.442 12.322 -56.824 1.00 97.31 185 GLN A O 1
ATOM 1533 N N . LEU A 1 186 ? 39.556 12.826 -55.722 1.00 96.88 186 LEU A N 1
ATOM 1534 C CA . LEU A 1 186 ? 39.140 13.871 -56.659 1.00 96.88 186 LEU A CA 1
ATOM 1535 C C . LEU A 1 186 ? 40.131 15.037 -56.686 1.00 96.88 186 LEU A C 1
ATOM 1537 O O . LEU A 1 186 ? 40.427 15.559 -57.762 1.00 96.88 186 LEU A O 1
ATOM 1541 N N . GLU A 1 187 ? 40.664 15.442 -55.534 1.00 96.69 187 GLU A N 1
ATOM 1542 C CA . GLU A 1 187 ? 41.667 16.503 -55.462 1.00 96.69 187 GLU A CA 1
ATOM 1543 C C . GLU A 1 187 ? 42.985 16.092 -56.139 1.00 96.69 187 GLU A C 1
ATOM 1545 O O . GLU A 1 187 ? 43.589 16.900 -56.850 1.00 96.69 187 GLU A O 1
ATOM 1550 N N . GLN A 1 188 ? 43.414 14.836 -55.978 1.00 96.88 188 GLN A N 1
ATOM 1551 C CA . GLN A 1 188 ? 44.588 14.286 -56.669 1.00 96.88 188 GLN A CA 1
ATOM 1552 C C . GLN A 1 188 ? 44.396 14.273 -58.188 1.00 96.88 188 GLN A C 1
ATOM 1554 O O . GLN A 1 188 ? 45.218 14.838 -58.911 1.00 96.88 188 GLN A O 1
ATOM 1559 N N . LEU A 1 189 ? 43.278 13.726 -58.675 1.00 96.81 189 LEU A N 1
ATOM 1560 C CA . LEU A 1 189 ? 42.956 13.715 -60.106 1.00 96.81 189 LEU A CA 1
ATOM 1561 C C . LEU A 1 189 ? 42.865 15.128 -60.686 1.00 96.81 189 LEU A C 1
ATOM 1563 O O . LEU A 1 189 ? 43.285 15.363 -61.818 1.00 96.81 189 LEU A O 1
ATOM 1567 N N . LYS A 1 190 ? 42.344 16.092 -59.919 1.00 97.06 190 LYS A N 1
ATOM 1568 C CA . LYS A 1 190 ? 42.309 17.498 -60.332 1.00 97.06 190 LYS A CA 1
ATOM 1569 C C . LYS A 1 190 ? 43.721 18.059 -60.521 1.00 97.06 190 LYS A C 1
ATOM 1571 O O . LYS A 1 190 ? 43.987 18.656 -61.560 1.00 97.06 190 LYS A O 1
ATOM 1576 N N . LYS A 1 191 ? 44.633 17.809 -59.573 1.00 96.62 191 LYS A N 1
ATOM 1577 C CA . LYS A 1 191 ? 46.049 18.214 -59.673 1.00 96.62 191 LYS A CA 1
ATOM 1578 C C . LYS A 1 191 ? 46.745 17.573 -60.877 1.00 96.62 191 LYS A C 1
ATOM 1580 O O . LYS A 1 191 ? 47.472 18.260 -61.592 1.00 96.62 191 LYS A O 1
ATOM 1585 N N . GLU A 1 192 ? 46.515 16.285 -61.127 1.00 96.38 192 GLU A N 1
ATOM 1586 C CA . GLU A 1 192 ? 47.058 15.587 -62.300 1.00 96.38 192 GLU A CA 1
ATOM 1587 C C . GLU A 1 192 ? 46.523 16.164 -63.614 1.00 96.38 192 GLU A C 1
ATOM 1589 O O . GLU A 1 192 ? 47.289 16.391 -64.549 1.00 96.38 192 GLU A O 1
ATOM 1594 N N . ASN A 1 193 ? 45.221 16.449 -63.687 1.00 96.50 193 ASN A N 1
ATOM 1595 C CA . ASN A 1 193 ? 44.600 17.033 -64.873 1.00 96.50 193 ASN A CA 1
ATOM 1596 C C . ASN A 1 193 ? 45.132 18.449 -65.148 1.00 96.50 193 ASN A C 1
ATOM 1598 O O . ASN A 1 193 ? 45.501 18.756 -66.281 1.00 96.50 193 ASN A O 1
ATOM 1602 N N . ASP A 1 194 ? 45.272 19.279 -64.108 1.00 96.69 194 ASP A N 1
ATOM 1603 C CA . ASP A 1 194 ? 45.898 20.602 -64.210 1.00 96.69 194 ASP A CA 1
ATOM 1604 C C . ASP A 1 194 ? 47.348 20.493 -64.725 1.00 96.69 194 ASP A C 1
ATOM 1606 O O . ASP A 1 194 ? 47.764 21.258 -65.600 1.00 96.69 194 ASP A O 1
ATOM 1610 N N . HIS A 1 195 ? 48.111 19.505 -64.241 1.00 96.62 195 HIS A N 1
ATOM 1611 C CA . HIS A 1 195 ? 49.473 19.242 -64.710 1.00 96.62 195 HIS A CA 1
ATOM 1612 C C . HIS A 1 195 ? 49.511 18.824 -66.188 1.00 96.62 195 HIS A C 1
ATOM 1614 O O . HIS A 1 195 ? 50.246 19.421 -66.979 1.00 96.62 195 HIS A O 1
ATOM 1620 N N . LEU A 1 196 ? 48.683 17.853 -66.587 1.00 96.62 196 LEU A N 1
ATOM 1621 C CA . LEU A 1 196 ? 48.573 17.405 -67.978 1.00 96.62 196 LEU A CA 1
ATOM 1622 C C . LEU A 1 196 ? 48.142 18.541 -68.909 1.00 96.62 196 LEU A C 1
ATOM 1624 O O . LEU A 1 196 ? 48.659 18.654 -70.021 1.00 96.62 196 LEU A O 1
ATOM 1628 N N . PHE A 1 197 ? 47.230 19.406 -68.463 1.00 96.25 197 PHE A N 1
ATOM 1629 C CA . PHE A 1 197 ? 46.805 20.574 -69.224 1.00 96.25 197 PHE A CA 1
ATOM 1630 C C . PHE A 1 197 ? 47.975 21.531 -69.480 1.00 96.25 197 PHE A C 1
ATOM 1632 O O . PHE A 1 197 ? 48.184 21.945 -70.623 1.00 96.25 197 PHE A O 1
ATOM 1639 N N . LEU A 1 198 ? 48.780 21.836 -68.455 1.00 95.88 198 LEU A N 1
ATOM 1640 C CA . LEU A 1 198 ? 49.988 22.652 -68.610 1.00 95.88 198 LEU A CA 1
ATOM 1641 C C . LEU A 1 198 ? 50.953 22.025 -69.626 1.00 95.88 198 LEU A C 1
ATOM 1643 O O . LEU A 1 198 ? 51.317 22.695 -70.596 1.00 95.88 198 LEU A O 1
ATOM 1647 N N . SER A 1 199 ? 51.280 20.738 -69.481 1.00 95.69 199 SER A N 1
ATOM 1648 C CA . SER A 1 199 ? 52.152 20.024 -70.425 1.00 95.69 199 SER A CA 1
ATOM 1649 C C . SER A 1 199 ? 51.604 20.028 -71.855 1.00 95.69 199 SER A C 1
ATOM 1651 O O . SER A 1 199 ? 52.348 20.280 -72.802 1.00 95.69 199 SER A O 1
ATOM 1653 N N . LEU A 1 200 ? 50.296 19.824 -72.040 1.00 95.56 200 LEU A N 1
ATOM 1654 C CA . LEU A 1 200 ? 49.661 19.855 -73.360 1.00 95.56 200 LEU A CA 1
ATOM 1655 C C . LEU A 1 200 ? 49.728 21.253 -73.994 1.00 95.56 200 LEU A C 1
ATOM 1657 O O . LEU A 1 200 ? 49.946 21.382 -75.201 1.00 95.56 200 LEU A O 1
ATOM 1661 N N . THR A 1 201 ? 49.548 22.318 -73.204 1.00 94.25 201 THR A N 1
ATOM 1662 C CA . THR A 1 201 ? 49.675 23.694 -73.712 1.00 94.25 201 THR A CA 1
ATOM 1663 C C . THR A 1 201 ? 51.106 24.035 -74.118 1.00 94.25 201 THR A C 1
ATOM 1665 O O . THR A 1 201 ? 51.301 24.733 -75.116 1.00 94.25 201 THR A O 1
ATOM 1668 N N . GLU A 1 202 ? 52.100 23.530 -73.389 1.00 94.75 202 GLU A N 1
ATOM 1669 C CA . GLU A 1 202 ? 53.514 23.677 -73.730 1.00 94.75 202 GLU A CA 1
ATOM 1670 C C . GLU A 1 202 ? 53.850 22.917 -75.016 1.00 94.75 202 GLU A C 1
ATOM 1672 O O . GLU A 1 202 ? 54.342 23.517 -75.973 1.00 94.75 202 GLU A O 1
ATOM 1677 N N . GLN A 1 203 ? 53.429 21.653 -75.114 1.00 94.50 203 GLN A N 1
ATOM 1678 C CA . GLN A 1 203 ? 53.595 20.850 -76.324 1.00 94.50 203 GLN A CA 1
ATOM 1679 C C . GLN A 1 203 ? 52.941 21.506 -77.551 1.00 94.50 203 GLN A C 1
ATOM 1681 O O . GLN A 1 203 ? 53.539 21.536 -78.625 1.00 94.50 203 GLN A O 1
ATOM 1686 N N . ARG A 1 204 ? 51.744 22.099 -77.414 1.00 94.31 204 ARG A N 1
ATOM 1687 C CA . ARG A 1 204 ? 51.097 22.865 -78.499 1.00 94.31 204 ARG A CA 1
ATOM 1688 C C . ARG A 1 204 ? 51.903 24.094 -78.921 1.00 94.31 204 ARG A C 1
ATOM 1690 O O . ARG A 1 204 ? 51.945 24.410 -80.110 1.00 94.31 204 ARG A O 1
ATOM 1697 N N . LYS A 1 205 ? 52.520 24.813 -77.975 1.00 94.62 205 LYS A N 1
ATOM 1698 C CA . LYS A 1 205 ? 53.394 25.955 -78.297 1.00 94.62 205 LYS A CA 1
ATOM 1699 C C . LYS A 1 205 ? 54.599 25.490 -79.104 1.00 94.62 205 LYS A C 1
ATOM 1701 O O . LYS A 1 205 ? 54.925 26.121 -80.108 1.00 94.62 205 LYS A O 1
ATOM 1706 N N . ASP A 1 206 ? 55.227 24.395 -78.695 1.00 93.75 206 ASP A N 1
ATOM 1707 C CA . ASP A 1 206 ? 56.386 23.850 -79.398 1.00 93.75 206 ASP A CA 1
ATOM 1708 C C . ASP A 1 206 ? 56.013 23.285 -80.769 1.00 93.75 206 ASP A C 1
ATOM 1710 O O . ASP A 1 206 ? 56.709 23.563 -81.745 1.00 93.75 206 ASP A O 1
ATOM 1714 N N . GLN A 1 207 ? 54.861 22.620 -80.891 1.00 93.56 207 GLN A N 1
ATOM 1715 C CA . GLN A 1 207 ? 54.314 22.195 -82.180 1.00 93.56 207 GLN A CA 1
ATOM 1716 C C . GLN A 1 207 ? 54.120 23.388 -83.126 1.00 93.56 207 GLN A C 1
ATOM 1718 O O . GLN A 1 207 ? 54.546 23.328 -84.276 1.00 93.56 207 GLN A O 1
ATOM 1723 N N . LYS A 1 208 ? 53.559 24.503 -82.638 1.00 94.81 208 LYS A N 1
ATOM 1724 C CA . LYS A 1 208 ? 53.372 25.722 -83.438 1.00 94.81 208 LYS A CA 1
ATOM 1725 C C . LYS A 1 208 ? 54.702 26.343 -83.883 1.00 94.81 208 LYS A C 1
ATOM 1727 O O . LYS A 1 208 ? 54.804 26.797 -85.020 1.00 94.81 208 LYS A O 1
ATOM 1732 N N . LYS A 1 209 ? 55.727 26.359 -83.020 1.00 94.69 209 LYS A N 1
ATOM 1733 C CA . LYS A 1 209 ? 57.083 26.813 -83.396 1.00 94.69 209 LYS A CA 1
ATOM 1734 C C . LYS A 1 209 ? 57.692 25.909 -84.470 1.00 94.69 209 LYS A C 1
ATOM 1736 O O . LYS A 1 209 ? 58.288 26.400 -85.429 1.00 94.69 209 LYS A O 1
ATOM 1741 N N . LEU A 1 210 ? 57.547 24.592 -84.315 1.00 92.88 210 LEU A N 1
ATOM 1742 C CA . LEU A 1 210 ? 58.054 23.618 -85.278 1.00 92.88 210 LEU A CA 1
ATOM 1743 C C . LEU A 1 210 ? 57.369 23.789 -86.638 1.00 92.88 210 LEU A C 1
ATOM 1745 O O . LEU A 1 210 ? 58.047 23.842 -87.658 1.00 92.88 210 LEU A O 1
ATOM 1749 N N . GLU A 1 211 ? 56.048 23.962 -86.649 1.00 92.81 211 GLU A N 1
ATOM 1750 C CA . GLU A 1 211 ? 55.254 24.211 -87.855 1.00 92.81 211 GLU A CA 1
ATOM 1751 C C . GLU A 1 211 ? 55.684 25.505 -88.569 1.00 92.81 211 GLU A C 1
ATOM 1753 O O . GLU A 1 211 ? 55.918 25.491 -89.777 1.00 92.81 211 GLU A O 1
ATOM 1758 N N . GLN A 1 212 ? 55.921 26.592 -87.822 1.00 93.25 212 GLN A N 1
ATOM 1759 C CA . GLN A 1 212 ? 56.509 27.829 -88.362 1.00 93.25 212 GLN A CA 1
ATOM 1760 C C . GLN A 1 212 ? 57.899 27.604 -88.972 1.00 93.25 212 GLN A C 1
ATOM 1762 O O . GLN A 1 212 ? 58.215 28.162 -90.021 1.00 93.25 212 GLN A O 1
ATOM 1767 N N . THR A 1 213 ? 58.730 26.780 -88.332 1.00 92.00 213 THR A N 1
ATOM 1768 C CA . THR A 1 213 ? 60.089 26.481 -88.808 1.00 92.00 213 THR A CA 1
ATOM 1769 C C . THR A 1 213 ? 60.046 25.668 -90.100 1.00 92.00 213 THR A C 1
ATOM 1771 O O . THR A 1 213 ? 60.783 25.962 -91.038 1.00 92.00 213 THR A O 1
ATOM 1774 N N . VAL A 1 214 ? 59.157 24.675 -90.178 1.00 91.88 214 VAL A N 1
ATOM 1775 C CA . VAL A 1 214 ? 58.926 23.880 -91.391 1.00 91.88 214 VAL A CA 1
ATOM 1776 C C . VAL A 1 214 ? 58.432 24.763 -92.536 1.00 91.88 214 VAL A C 1
ATOM 1778 O O . VAL A 1 214 ? 58.938 24.638 -93.650 1.00 91.88 214 VAL A O 1
ATOM 1781 N N . GLU A 1 215 ? 57.503 25.684 -92.276 1.00 92.31 215 GLU A N 1
ATOM 1782 C CA . GLU A 1 215 ? 57.018 26.626 -93.292 1.00 92.31 215 GLU A CA 1
ATOM 1783 C C . GLU A 1 215 ? 58.139 27.552 -93.792 1.00 92.31 215 GLU A C 1
ATOM 1785 O O . GLU A 1 215 ? 58.320 27.720 -94.999 1.00 92.31 215 GLU A O 1
ATOM 1790 N N . GLN A 1 216 ? 58.970 28.075 -92.884 1.00 92.94 216 GLN A N 1
ATOM 1791 C CA . GLN A 1 216 ? 60.140 28.873 -93.253 1.00 92.94 216 GLN A CA 1
ATOM 1792 C C . GLN A 1 216 ? 61.144 28.070 -94.093 1.00 92.94 216 GLN A C 1
ATOM 1794 O O . GLN A 1 216 ? 61.676 28.584 -95.079 1.00 92.94 216 GLN A O 1
ATOM 1799 N N . MET A 1 217 ? 61.405 26.809 -93.732 1.00 89.44 217 MET A N 1
ATOM 1800 C CA . MET A 1 217 ? 62.282 25.928 -94.509 1.00 89.44 217 MET A CA 1
ATOM 1801 C C . MET A 1 217 ? 61.728 25.677 -95.914 1.00 89.44 217 MET A C 1
ATOM 1803 O O . MET A 1 217 ? 62.493 25.791 -96.866 1.00 89.44 217 MET A O 1
ATOM 1807 N N . LYS A 1 218 ? 60.419 25.437 -96.074 1.00 90.88 218 LYS A N 1
ATOM 1808 C CA . LYS A 1 218 ? 59.777 25.303 -97.397 1.00 90.88 218 LYS A CA 1
ATO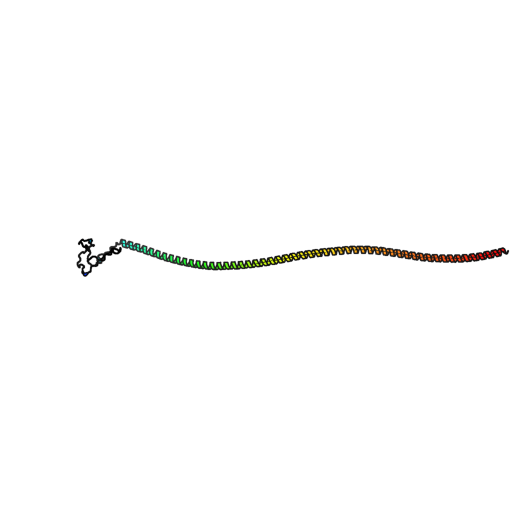M 1809 C C . LYS A 1 218 ? 59.905 26.571 -98.245 1.00 90.88 218 LYS A C 1
ATOM 1811 O O . LYS A 1 218 ? 60.180 26.498 -99.443 1.00 90.88 218 LYS A O 1
ATOM 1816 N N . GLN A 1 219 ? 59.727 27.751 -97.651 1.00 90.50 219 GLN A N 1
ATOM 1817 C CA . GLN A 1 219 ? 59.927 29.022 -98.359 1.00 90.50 219 GLN A CA 1
ATOM 1818 C C . GLN A 1 219 ? 61.386 29.204 -98.799 1.00 90.50 219 GLN A C 1
ATOM 1820 O O . GLN A 1 219 ? 61.662 29.609 -99.931 1.00 90.50 219 GLN A O 1
ATOM 1825 N N . ASN A 1 220 ? 62.334 28.860 -97.927 1.00 89.62 220 ASN A N 1
ATOM 1826 C CA . ASN A 1 220 ? 63.755 28.905 -98.254 1.00 89.62 220 ASN A CA 1
ATOM 1827 C C . ASN A 1 220 ? 64.110 27.893 -99.356 1.00 89.62 220 ASN A C 1
ATOM 1829 O O . ASN A 1 220 ? 64.828 28.247 -100.287 1.00 89.62 220 ASN A O 1
ATOM 1833 N N . GLU A 1 221 ? 63.576 26.672 -99.290 1.00 87.94 221 GLU A N 1
ATOM 1834 C CA . GLU A 1 221 ? 63.761 25.615 -100.288 1.00 87.94 221 GLU A CA 1
ATOM 1835 C C . GLU A 1 221 ? 63.201 26.026 -101.653 1.00 87.94 221 GLU A C 1
ATOM 1837 O O . GLU A 1 221 ? 63.913 25.961 -102.649 1.00 87.94 221 GLU A O 1
ATOM 1842 N N . THR A 1 222 ? 61.972 26.546 -101.715 1.00 86.12 222 THR A N 1
ATOM 1843 C CA . THR A 1 222 ? 61.387 27.057 -102.970 1.00 86.12 222 THR A CA 1
ATOM 1844 C C . THR A 1 222 ? 62.182 28.229 -103.547 1.00 86.12 222 THR A C 1
ATOM 1846 O O . THR A 1 222 ? 62.351 28.321 -104.762 1.00 86.12 222 THR A O 1
ATOM 1849 N N . THR A 1 223 ? 62.722 29.109 -102.699 1.00 87.19 223 THR A N 1
ATOM 1850 C CA . THR A 1 223 ? 63.595 30.212 -103.132 1.00 87.19 223 THR A CA 1
ATOM 1851 C C . THR A 1 223 ? 64.941 29.700 -103.651 1.00 87.19 223 THR A C 1
ATOM 1853 O O . THR A 1 223 ? 65.432 30.183 -104.671 1.00 87.19 223 THR A O 1
ATOM 1856 N N . ALA A 1 224 ? 65.532 28.706 -102.984 1.00 86.88 224 ALA A N 1
ATOM 1857 C CA . ALA A 1 224 ? 66.758 28.052 -103.428 1.00 86.88 224 ALA A CA 1
ATOM 1858 C C . ALA A 1 224 ? 66.546 27.309 -104.754 1.00 86.88 224 ALA A C 1
ATOM 1860 O O . ALA A 1 224 ? 67.368 27.440 -105.654 1.00 86.88 224 ALA A O 1
ATOM 1861 N N . MET A 1 225 ? 65.418 26.613 -104.912 1.00 86.44 225 MET A N 1
ATOM 1862 C CA . MET A 1 225 ? 65.043 25.918 -106.142 1.00 86.44 225 MET A CA 1
ATOM 1863 C C . MET A 1 225 ? 64.836 26.899 -107.305 1.00 86.44 225 MET A C 1
ATOM 1865 O O . MET A 1 225 ? 65.320 26.639 -108.401 1.00 86.44 225 MET A O 1
ATOM 1869 N N . LYS A 1 226 ? 64.205 28.062 -107.067 1.00 86.62 226 LYS A N 1
ATOM 1870 C CA . LYS A 1 226 ? 64.114 29.147 -108.064 1.00 86.62 226 LYS A CA 1
ATOM 1871 C C . LYS A 1 226 ? 65.490 29.665 -108.477 1.00 86.62 226 LYS A C 1
ATOM 1873 O O . LYS A 1 226 ? 65.771 29.711 -109.666 1.00 86.62 226 LYS A O 1
ATOM 1878 N N . LYS A 1 227 ? 66.369 29.975 -107.516 1.00 87.44 227 LYS A N 1
ATOM 1879 C CA . LYS A 1 227 ? 67.754 30.385 -107.814 1.00 87.44 227 LYS A CA 1
ATOM 1880 C C . LYS A 1 227 ? 68.524 29.311 -108.577 1.00 87.44 227 LYS A C 1
ATOM 1882 O O . LYS A 1 227 ? 69.300 29.625 -109.469 1.00 87.44 227 LYS A O 1
ATOM 1887 N N . GLN A 1 228 ? 68.336 28.042 -108.226 1.00 84.00 228 GLN A N 1
ATOM 1888 C CA . GLN A 1 228 ? 68.975 26.931 -108.922 1.00 84.00 228 GLN A CA 1
ATOM 1889 C C . GLN A 1 228 ? 68.456 26.795 -110.358 1.00 84.00 228 GLN A C 1
ATOM 1891 O O . GLN A 1 228 ? 69.256 26.537 -111.252 1.00 84.00 228 GLN A O 1
ATOM 1896 N N . GLN A 1 229 ? 67.156 27.007 -110.587 1.00 84.38 229 GLN A N 1
ATOM 1897 C CA . GLN A 1 229 ? 66.571 27.060 -111.926 1.00 84.38 229 GLN A CA 1
ATOM 1898 C C . GLN A 1 229 ? 67.134 28.238 -112.732 1.00 84.38 229 GLN A C 1
ATOM 1900 O O . GLN A 1 229 ? 67.592 28.027 -113.846 1.00 84.38 229 GLN A O 1
ATOM 1905 N N . GLU A 1 230 ? 67.194 29.441 -112.152 1.00 82.94 230 GLU A N 1
ATOM 1906 C CA . GLU A 1 230 ? 67.801 30.624 -112.783 1.00 82.94 230 GLU A CA 1
ATOM 1907 C C . GLU A 1 230 ? 69.268 30.369 -113.172 1.00 82.94 230 GLU A C 1
ATOM 1909 O O . GLU A 1 230 ? 69.666 30.639 -114.301 1.00 82.94 230 GLU A O 1
ATOM 1914 N N . LEU A 1 231 ? 70.064 29.772 -112.276 1.00 83.25 231 LEU A N 1
ATOM 1915 C CA . LEU A 1 231 ? 71.455 29.392 -112.556 1.00 83.25 231 LEU A CA 1
ATOM 1916 C C . LEU A 1 231 ? 71.578 28.274 -113.604 1.00 83.25 231 LEU A C 1
ATOM 1918 O O . LEU A 1 231 ? 72.583 28.211 -114.318 1.00 83.25 231 LEU A O 1
ATOM 1922 N N . MET A 1 232 ? 70.606 27.359 -113.679 1.00 81.00 232 MET A N 1
ATOM 1923 C CA . MET A 1 232 ? 70.549 26.319 -114.709 1.00 81.00 232 MET A CA 1
ATOM 1924 C C . MET A 1 232 ? 70.241 26.935 -116.076 1.00 81.00 232 MET A C 1
ATOM 1926 O O . MET A 1 232 ? 70.916 26.599 -117.049 1.00 81.00 232 MET A O 1
ATOM 1930 N N . ASP A 1 233 ? 69.290 27.866 -116.131 1.00 82.94 233 ASP A N 1
ATOM 1931 C CA . ASP A 1 233 ? 68.922 28.601 -117.338 1.00 82.94 233 ASP A CA 1
ATOM 1932 C C . ASP A 1 233 ? 70.090 29.486 -117.813 1.00 82.94 233 ASP A C 1
ATOM 1934 O O . ASP A 1 233 ? 70.455 29.429 -118.986 1.00 82.94 233 ASP A O 1
ATOM 1938 N N . GLU A 1 234 ? 70.767 30.215 -116.913 1.00 82.94 234 GLU A N 1
ATOM 1939 C CA . GLU A 1 234 ? 71.989 30.971 -117.238 1.00 82.94 234 GLU A CA 1
ATOM 1940 C C . GLU A 1 234 ? 73.120 30.063 -117.737 1.00 82.94 234 GLU A C 1
ATOM 1942 O O . GLU A 1 234 ? 73.779 30.389 -118.725 1.00 82.94 234 GLU A O 1
ATOM 1947 N N . ASN A 1 235 ? 73.358 28.908 -117.102 1.00 80.00 235 ASN A N 1
ATOM 1948 C CA . ASN A 1 235 ? 74.357 27.946 -117.583 1.00 80.00 235 ASN A CA 1
ATOM 1949 C C . ASN A 1 235 ? 73.994 27.362 -118.948 1.00 80.00 235 ASN A C 1
ATOM 1951 O O . ASN A 1 235 ? 74.890 27.095 -119.754 1.00 80.00 235 ASN A O 1
ATOM 1955 N N . PHE A 1 236 ? 72.707 27.139 -119.211 1.00 82.81 236 PHE A N 1
ATOM 1956 C CA . PHE A 1 236 ? 72.224 26.697 -120.512 1.00 82.81 236 PHE A CA 1
ATOM 1957 C C . PHE A 1 236 ? 72.476 27.773 -121.573 1.00 82.81 236 PHE A C 1
ATOM 1959 O O . PHE A 1 236 ? 73.031 27.468 -122.631 1.00 82.81 236 PHE A O 1
ATOM 1966 N N . ASP A 1 237 ? 72.168 29.033 -121.268 1.00 80.50 237 ASP A N 1
ATOM 1967 C CA . ASP A 1 237 ? 72.397 30.170 -122.162 1.00 80.50 237 ASP A CA 1
ATOM 1968 C C . ASP A 1 237 ? 73.897 30.411 -122.406 1.00 80.50 237 ASP A C 1
ATOM 1970 O O . ASP A 1 237 ? 74.332 30.612 -123.544 1.00 80.50 237 ASP A O 1
ATOM 1974 N N . LEU A 1 238 ? 74.726 30.292 -121.365 1.00 80.94 238 LEU A N 1
ATOM 1975 C CA . LEU A 1 238 ? 76.184 30.318 -121.474 1.00 80.94 238 LEU A CA 1
ATOM 1976 C C . LEU A 1 238 ? 76.708 29.138 -122.295 1.00 80.94 238 LEU A C 1
ATOM 1978 O O . LEU A 1 238 ? 77.564 29.343 -123.149 1.00 80.94 238 LEU A O 1
ATOM 1982 N N . SER A 1 239 ? 76.185 27.925 -122.102 1.00 77.75 239 SER A N 1
ATOM 1983 C CA . SER A 1 239 ? 76.556 26.739 -122.889 1.00 77.75 239 SER A CA 1
ATOM 1984 C C . SER A 1 239 ? 76.171 26.892 -124.360 1.00 77.75 239 SER A C 1
ATOM 1986 O O . SER A 1 239 ? 76.945 26.518 -125.244 1.00 77.75 239 SER A O 1
ATOM 1988 N N . LYS A 1 240 ? 75.014 27.501 -124.640 1.00 78.81 240 LYS A N 1
ATOM 1989 C CA . LYS A 1 240 ? 74.571 27.843 -125.993 1.00 78.81 240 LYS A CA 1
ATOM 1990 C C . LYS A 1 240 ? 75.496 28.880 -126.630 1.00 78.81 240 LYS A C 1
ATOM 1992 O O . LYS A 1 240 ? 76.008 28.628 -127.718 1.00 78.81 240 LYS A O 1
ATOM 1997 N N . ARG A 1 241 ? 75.818 29.973 -125.927 1.00 79.44 241 ARG A N 1
ATOM 1998 C CA . ARG A 1 241 ? 76.809 30.971 -126.374 1.00 79.44 241 ARG A CA 1
ATOM 1999 C C . ARG A 1 241 ? 78.202 30.374 -126.556 1.00 79.44 241 ARG A C 1
ATOM 2001 O O . ARG A 1 241 ? 78.921 30.764 -127.469 1.00 79.44 241 ARG A O 1
ATOM 2008 N N . LEU A 1 242 ? 78.610 29.430 -125.708 1.00 75.19 242 LEU A N 1
ATOM 2009 C CA . LEU A 1 242 ? 79.889 28.730 -125.826 1.00 75.19 242 LEU A CA 1
ATOM 2010 C C . LEU A 1 242 ? 79.903 27.829 -127.067 1.00 75.19 242 LEU A C 1
ATOM 2012 O O . LEU A 1 242 ? 80.901 27.790 -127.777 1.00 75.19 242 LEU A O 1
ATOM 2016 N N . SER A 1 243 ? 78.797 27.138 -127.355 1.00 75.81 243 SER A N 1
ATOM 2017 C CA . SER A 1 243 ? 78.592 26.362 -128.583 1.00 75.81 243 SER A CA 1
ATOM 2018 C C . SER A 1 243 ? 78.628 27.255 -129.825 1.00 75.81 243 SER A C 1
ATOM 2020 O O . SER A 1 243 ? 79.339 26.947 -130.778 1.00 75.81 243 SER A O 1
ATOM 2022 N N . GLU A 1 244 ? 77.924 28.387 -129.803 1.00 72.88 244 GLU A N 1
ATOM 2023 C CA . GLU A 1 244 ? 77.948 29.390 -130.872 1.00 72.88 244 GLU A CA 1
ATOM 2024 C C . GLU A 1 244 ? 79.366 29.941 -131.077 1.00 72.88 244 GLU A C 1
ATOM 2026 O O . GLU A 1 244 ? 79.870 29.924 -132.198 1.00 72.88 244 GLU A O 1
ATOM 2031 N N . ASN A 1 245 ? 80.075 30.300 -130.002 1.00 73.31 245 ASN A N 1
ATOM 2032 C CA . ASN A 1 245 ? 81.487 30.685 -130.057 1.00 73.31 245 ASN A CA 1
ATOM 2033 C C . ASN A 1 245 ? 82.388 29.553 -130.560 1.00 73.31 245 ASN A C 1
ATOM 2035 O O . ASN A 1 245 ? 83.340 29.811 -131.283 1.00 73.31 245 ASN A O 1
ATOM 2039 N N . LYS A 1 246 ? 82.101 28.290 -130.235 1.00 73.88 246 LYS A N 1
ATOM 2040 C CA . LYS A 1 246 ? 82.848 27.132 -130.742 1.00 73.88 246 LYS A CA 1
ATOM 2041 C C . LYS A 1 246 ? 82.618 26.935 -132.240 1.00 73.88 246 LYS A C 1
ATOM 2043 O O . LYS A 1 246 ? 83.561 26.617 -132.959 1.00 73.88 246 LYS A O 1
ATOM 2048 N N . ILE A 1 247 ? 81.396 27.157 -132.727 1.00 72.75 247 ILE A N 1
ATOM 2049 C CA . ILE A 1 247 ? 81.071 27.165 -134.160 1.00 72.75 247 ILE A CA 1
ATOM 2050 C C . ILE A 1 247 ? 81.791 28.326 -134.856 1.00 72.75 247 ILE A C 1
ATOM 2052 O O . ILE A 1 247 ? 82.389 28.105 -135.905 1.00 72.75 247 ILE A O 1
ATOM 2056 N N . ILE A 1 248 ? 81.809 29.519 -134.253 1.00 68.25 248 ILE A N 1
ATOM 2057 C CA . ILE A 1 248 ? 82.528 30.696 -134.763 1.00 68.25 248 ILE A CA 1
ATOM 2058 C C . ILE A 1 248 ? 84.041 30.446 -134.790 1.00 68.25 248 ILE A C 1
ATOM 2060 O O . ILE A 1 248 ? 84.663 30.663 -135.821 1.00 68.25 248 ILE A O 1
ATOM 2064 N N . CYS A 1 249 ? 84.638 29.913 -133.723 1.00 60.09 249 CYS A N 1
ATOM 2065 C CA . CYS A 1 249 ? 86.053 29.536 -133.697 1.00 60.09 249 CYS A CA 1
ATOM 2066 C C . CYS A 1 249 ? 86.372 28.472 -134.753 1.00 60.09 249 CYS A C 1
ATOM 2068 O O . CYS A 1 249 ? 87.372 28.597 -135.448 1.00 60.09 249 CYS A O 1
ATOM 2070 N N . ASN A 1 250 ? 85.511 27.468 -134.944 1.00 62.78 250 ASN A N 1
ATOM 2071 C CA . ASN A 1 250 ? 85.687 26.471 -136.003 1.00 62.78 250 ASN A CA 1
ATOM 2072 C C . ASN A 1 250 ? 85.538 27.075 -137.414 1.00 62.78 250 ASN A C 1
ATOM 2074 O O . ASN A 1 250 ? 86.216 26.631 -138.338 1.00 62.78 250 ASN A O 1
ATOM 2078 N N . ALA A 1 251 ? 84.671 28.076 -137.598 1.00 61.19 251 ALA A N 1
ATOM 2079 C CA . ALA A 1 251 ? 84.524 28.808 -138.856 1.00 61.19 251 ALA A CA 1
ATOM 2080 C C . ALA A 1 251 ? 85.749 29.695 -139.138 1.00 61.19 251 ALA A C 1
ATOM 2082 O O . ALA A 1 251 ? 86.309 29.612 -140.227 1.00 61.19 251 ALA A O 1
ATOM 2083 N N . LEU A 1 252 ? 86.229 30.437 -138.136 1.00 60.09 252 LEU A N 1
ATOM 2084 C CA . LEU A 1 252 ? 87.458 31.235 -138.194 1.00 60.09 252 LEU A CA 1
ATOM 2085 C C . LEU A 1 252 ? 88.702 30.361 -138.410 1.00 60.09 252 LEU A C 1
ATOM 2087 O O . LEU A 1 252 ? 89.631 30.768 -139.101 1.00 60.09 252 LEU A O 1
ATOM 2091 N N . GLN A 1 253 ? 88.724 29.137 -137.875 1.00 56.34 253 GLN A N 1
ATOM 2092 C CA . GLN A 1 253 ? 89.809 28.181 -138.103 1.00 56.34 253 GLN A CA 1
ATOM 2093 C C . GLN A 1 253 ? 89.809 27.644 -139.543 1.00 56.34 253 GLN A C 1
ATOM 2095 O O . GLN A 1 253 ? 90.871 27.561 -140.153 1.00 56.34 253 GLN A O 1
ATOM 2100 N N . ARG A 1 254 ? 88.630 27.386 -140.131 1.00 58.16 254 ARG A N 1
ATOM 2101 C CA . ARG A 1 254 ? 88.499 27.057 -141.567 1.00 58.16 254 ARG A CA 1
ATOM 2102 C C . ARG A 1 254 ? 88.833 28.231 -142.489 1.00 58.16 254 ARG A C 1
ATOM 2104 O O . ARG A 1 254 ? 89.244 28.009 -143.623 1.00 58.16 254 ARG A O 1
ATOM 2111 N N . GLU A 1 255 ? 88.627 29.462 -142.032 1.00 56.03 255 GLU A N 1
ATOM 2112 C CA . GLU A 1 255 ? 88.959 30.678 -142.782 1.00 56.03 255 GLU A CA 1
ATOM 2113 C C . GLU A 1 255 ? 90.464 30.984 -142.717 1.00 56.03 255 GLU A C 1
ATOM 2115 O O . GLU A 1 255 ? 91.062 31.358 -143.722 1.00 56.03 255 GLU A O 1
ATOM 2120 N N . LYS A 1 256 ? 91.111 30.696 -141.579 1.00 53.34 256 LYS A N 1
ATOM 2121 C CA . LYS A 1 256 ? 92.571 30.753 -141.410 1.00 53.34 256 LYS A CA 1
ATOM 2122 C C . LYS A 1 256 ? 93.320 29.690 -142.223 1.00 53.34 256 LYS A C 1
ATOM 2124 O O . LYS A 1 256 ? 94.444 29.938 -142.627 1.00 53.34 256 LYS A O 1
ATOM 2129 N N . GLU A 1 257 ? 92.720 28.529 -142.483 1.00 54.34 257 GLU A N 1
ATOM 2130 C CA . GLU A 1 257 ? 93.298 27.492 -143.360 1.00 54.34 257 GLU A CA 1
ATOM 2131 C C . GLU A 1 257 ? 93.106 27.787 -144.868 1.00 54.34 257 GLU A C 1
ATOM 2133 O O . GLU A 1 257 ? 93.542 27.003 -145.711 1.00 54.34 257 GLU A O 1
ATOM 2138 N N . ARG A 1 258 ? 92.466 28.913 -145.229 1.00 51.25 258 ARG A N 1
ATOM 2139 C CA . ARG A 1 258 ? 92.240 29.364 -146.618 1.00 51.25 258 ARG A CA 1
ATOM 2140 C C . ARG A 1 258 ? 93.045 30.610 -147.029 1.00 51.25 258 ARG A C 1
ATOM 2142 O O . ARG A 1 258 ? 92.809 31.129 -148.121 1.00 51.25 258 ARG A O 1
ATOM 2149 N N . LEU A 1 259 ? 94.003 31.044 -146.211 1.00 42.56 259 LEU A N 1
ATOM 2150 C CA . LEU A 1 259 ? 95.003 32.080 -146.509 1.00 42.56 259 LEU A CA 1
ATOM 2151 C C . LEU A 1 259 ? 96.403 31.542 -146.209 1.00 42.56 259 LEU A C 1
ATOM 2153 O O . LEU A 1 259 ? 97.316 31.853 -147.003 1.00 42.56 259 LEU A O 1
#

pLDDT: mean 88.84, std 13.07, range [42.56, 98.44]

Radius of gyration: 96.88 Å; Cα contacts (8 Å, |Δi|>4): 47; chains: 1; bounding box: 167×89×252 Å

Secondary structure (DSSP, 8-state):
-PPPS---TT-TT------PPPGGGS--SS--B--EEE-TTS-EEEEPPPB------GGG------HHHHHHHHHHHHHHHHHHHHHHHHHHHHHHHHHHHHHHHHHHHHHHHHHHHHHHHHHHHHHHHHHHHHHHHHHHHHHHHHHHHHHHHHHHHHHHHHHHHHHHHHHHHHHHHHHHHHHHHHHHHHHHHHHHHHHHHHHHHHHHHHHHHHHHHHHHHHHHHHHHHHHHHHHHHHHHHHHHHHHHHHHHHHHHTT-

Organism: Pan troglodytes (NCBI:txid9598)

Foldseek 3Di:
DDFDDDQDPPDPVSPDGDDDDDPVPDDPDFDWDKDFDADPVRDTPDIGDTDGPDDDDPPPDDPDDDPVVVVVVVVVVVVVVVVVVVVVVVVVVVVVVVVVVVVVVVVVVVVVVVVVVVVVVVVVVVVVVVVVVVVVVVVVVVVVVVVVVVVVVVVVVVVVVVVVVVVVVVVVVVVVVVVVVVVVVVVVVVVVVVVVVVVVVVVVVVVVVVVVVVVVVVVVVVVVVVVVVVVVVVVVVVVVVVVVVVVVVVVVVVVVVVD

Sequence (259 aa):
MWVTLPIDLNNKSAKQQEVQFKAYYLPKDDEYYQFCYVDEDGVVRGASIPFQFRPENEEDILVVTTQGEVEEIEQHNKELCKENQELKDSCVSLQKQNSDMQAELQKKQEELETLQSINKKLELKVKEQKDYWETELLQLKEQNQKMSSENEKMGIRVDQLQAQLSTQEKEMEKLVQADQDKTEQLEQLKKENDHLFLSLTEQRKDQKKLEQTVEQMKQNETTAMKKQQELMDENFDLSKRLSENKIICNALQREKERL

Mean predicted aligned error: 17.62 Å

InterPro domains:
  IPR041611 SKICH domain [PF17751] (2-53)
  IPR051002 Ubiquitin-binding and autophagy-associated domain-containing protein [PTHR31915] (1-236)

Solvent-accessible surface area (backbone atoms only — not comparable to full-atom values): 14909 Å² total; per-residue (Å²): 133,79,84,68,78,83,78,60,90,85,47,92,83,58,79,74,85,74,80,86,81,62,73,89,78,52,79,88,59,87,59,80,44,62,57,68,45,63,50,97,88,69,47,76,79,46,69,55,74,75,46,61,82,66,84,89,64,80,86,79,70,80,85,82,77,57,74,65,59,54,53,52,51,53,51,50,52,53,52,52,52,50,53,53,48,53,51,49,54,49,50,54,51,50,53,47,52,52,51,53,51,50,51,50,51,51,52,52,50,54,53,49,53,52,49,52,52,50,49,55,54,48,54,50,52,52,47,54,51,48,55,49,51,53,52,53,52,52,51,51,50,51,52,51,52,51,50,51,54,50,51,52,54,50,49,56,51,50,54,52,50,52,53,50,50,56,52,49,51,55,52,49,52,52,50,52,51,54,52,50,56,49,49,52,51,50,53,51,52,48,54,51,50,55,49,51,48,52,53,51,55,52,52,51,51,51,50,52,53,50,52,52,50,53,52,50,50,51,54,50,48,55,51,50,49,50,52,51,49,53,53,48,52,51,50,49,52,49,50,50,52,48,49,52,48,50,52,49,52,54,48,52,51,57,54,61,75,72,114